Protein AF-A0A3D8Q5A7-F1 (afdb_monomer)

Sequence (203 aa):
MLSQDRAISDFLAAVVVSPWAFGGTVTTQAACVSLALLITVAMTKGIRGIRSGNLDVHRVWMLRTWAYAGSILTMRPINILLHVMVRVFQPNKFQTVSTCEQLASIYDSISPPSNEMISHYPMCLDDTTNKTLVVVLARLSRSRPDQTSALTTLTFGAALWAGTLINFVLIEWYLQATKDETKRLRMVRMNKPPGKERDEKSL

Mean predicted aligned error: 9.96 Å

Nearest PDB structures (foldseek):
  8q4h-assembly1_D  TM=6.478E-01  e=6.119E+00  Desulfitobacterium hafniense TCE1
  8qb9-assembly1_A  TM=2.545E-01  e=5.668E-01  Saccharomyces cerevisiae
  8qb8-assembly1_A  TM=2.329E-01  e=2.722E+00  Saccharomyces cerevisiae
  4nqi-assembly1_A  TM=1.802E-01  e=2.460E+00  Dictyostelium discoideum

Radius of gyration: 24.65 Å; Cα contacts (8 Å, |Δi|>4): 204; chains: 1; bounding box: 47×42×79 Å

Organism: NCBI:txid565419

Secondary structure (DSSP, 8-state):
-TTHHHHHHHHHHHHHHTTTSTT--HHHHHHHHHHHHHHHHHHHHHHHHHHTT-HHHHHHHHHHHHHHHHHHHHHHHHHHHHHHHHHHHSTTT-EEEEEHHHHHHHHHTTSSS-HHHHHH-GGGTT-TTS--EEEEE----SS-HHHHHHHHHHHHHHHHHHHHHHHHHHHHHHHHHTHHHHHHHHHHHHTS-TTSSSSSS--

Foldseek 3Di:
DVVLVVLVVQLVVQLVCLCVPQQNDPLSSVLSSVLSVQLSVLVVQLVVCVVVVNNVSNVLSVLSNVLSVCLVVQLVVLLVVQLVCCVPPPPQNDKDKDFLLRVCVQVVVPDPDDPVVCVVCVVSVPCPPSGDIDIEGCHDDPVCSSNVSRVSSVCSSVSSVVSNVVSVVVSVVVCVVCPVVVVVVVVVVVPDDPPPPPVVVVD

Structure (mmCIF, N/CA/C/O backbone):
data_AF-A0A3D8Q5A7-F1
#
_entry.id   AF-A0A3D8Q5A7-F1
#
loop_
_atom_site.group_PDB
_atom_site.id
_atom_site.type_symbol
_atom_site.label_atom_id
_atom_site.label_alt_id
_atom_site.label_comp_id
_atom_site.label_asym_id
_atom_site.label_entity_id
_atom_site.label_seq_id
_atom_site.pdbx_PDB_ins_code
_atom_site.Cartn_x
_atom_site.Cartn_y
_atom_site.Cartn_z
_atom_site.occupancy
_atom_site.B_iso_or_equiv
_atom_site.auth_seq_id
_atom_site.auth_comp_id
_atom_site.auth_asym_id
_atom_site.auth_atom_id
_atom_site.pdbx_PDB_model_num
ATOM 1 N N . MET A 1 1 ? -18.980 23.208 9.547 1.00 52.62 1 MET A N 1
ATOM 2 C CA . MET A 1 1 ? -18.597 23.317 8.123 1.00 52.62 1 MET A CA 1
ATOM 3 C C . MET A 1 1 ? -17.085 23.261 7.944 1.00 52.62 1 MET A C 1
ATOM 5 O O . MET A 1 1 ? -16.626 22.225 7.495 1.00 52.62 1 MET A O 1
ATOM 9 N N . LEU A 1 2 ? -16.303 24.197 8.498 1.00 59.06 2 LEU A N 1
ATOM 10 C CA . LEU A 1 2 ? -14.830 24.320 8.365 1.00 59.06 2 LEU A CA 1
ATOM 11 C C . LEU A 1 2 ? -13.909 23.079 8.517 1.00 59.06 2 LEU A C 1
ATOM 13 O O . LEU A 1 2 ? -12.735 23.170 8.163 1.00 59.06 2 LEU A O 1
ATOM 17 N N . SER A 1 3 ? -14.344 21.949 9.092 1.00 58.31 3 SER A N 1
ATOM 18 C CA . SER A 1 3 ? -13.527 20.711 9.093 1.00 58.31 3 SER A CA 1
ATOM 19 C C . SER A 1 3 ? -14.000 19.665 8.089 1.00 58.31 3 SER A C 1
ATOM 21 O O . SER A 1 3 ? -13.243 18.758 7.776 1.00 58.31 3 SER A O 1
ATOM 23 N N . GLN A 1 4 ? -15.241 19.765 7.613 1.00 58.25 4 GLN A N 1
ATOM 24 C CA . GLN A 1 4 ? -15.724 18.926 6.524 1.00 58.25 4 GLN A CA 1
ATOM 25 C C . GLN A 1 4 ? -15.165 19.441 5.196 1.00 58.25 4 GLN A C 1
ATOM 27 O O . GLN A 1 4 ? -14.702 18.642 4.396 1.00 58.25 4 GLN A O 1
ATOM 32 N N . ASP A 1 5 ? -15.073 20.763 5.043 1.00 63.50 5 ASP A N 1
ATOM 33 C CA . ASP A 1 5 ? -14.454 21.402 3.875 1.00 63.50 5 ASP A CA 1
ATOM 34 C C . ASP A 1 5 ? -12.947 21.086 3.788 1.00 63.50 5 ASP A C 1
ATOM 36 O O . ASP A 1 5 ? -12.426 20.823 2.708 1.00 63.50 5 ASP A O 1
ATOM 40 N N . ARG A 1 6 ? -12.256 20.990 4.937 1.00 67.88 6 ARG A N 1
ATOM 41 C CA . ARG A 1 6 ? -10.857 20.522 5.008 1.00 67.88 6 ARG A CA 1
ATOM 42 C C . ARG A 1 6 ? -10.697 19.050 4.626 1.00 67.88 6 ARG A C 1
ATOM 44 O O . ARG A 1 6 ? -9.849 18.735 3.808 1.00 67.88 6 ARG A O 1
ATOM 51 N N . ALA A 1 7 ? -11.551 18.166 5.140 1.00 63.09 7 ALA A N 1
ATOM 52 C CA . ALA A 1 7 ? -11.504 16.744 4.793 1.00 63.09 7 ALA A CA 1
ATOM 53 C C . ALA A 1 7 ? -11.769 16.491 3.292 1.00 63.09 7 ALA A C 1
ATOM 55 O O . ALA A 1 7 ? -11.193 15.581 2.698 1.00 63.09 7 ALA A O 1
ATOM 56 N N . ILE A 1 8 ? -12.625 17.310 2.671 1.00 67.38 8 ILE A N 1
ATOM 57 C CA . ILE A 1 8 ? -12.881 17.277 1.225 1.00 67.38 8 ILE A CA 1
ATOM 58 C C . ILE A 1 8 ? -11.665 17.804 0.449 1.00 67.38 8 ILE A C 1
ATOM 60 O O . ILE A 1 8 ? -11.260 17.177 -0.525 1.00 67.38 8 ILE A O 1
ATOM 64 N N . SER A 1 9 ? -11.045 18.898 0.904 1.00 72.19 9 SER A N 1
ATOM 65 C CA . SER A 1 9 ? -9.789 19.419 0.342 1.00 72.19 9 SER A CA 1
ATOM 66 C C . SER A 1 9 ? -8.670 18.371 0.352 1.00 72.19 9 SER A C 1
ATOM 68 O O . SER A 1 9 ? -8.014 18.173 -0.666 1.00 72.19 9 SER A O 1
ATOM 70 N N . ASP A 1 10 ? -8.480 17.659 1.465 1.00 68.19 10 ASP A N 1
ATOM 71 C CA . ASP A 1 10 ? -7.437 16.631 1.590 1.00 68.19 10 ASP A CA 1
ATOM 72 C C . ASP A 1 10 ? -7.680 15.451 0.634 1.00 68.19 10 ASP A C 1
ATOM 74 O O . ASP A 1 10 ? -6.748 14.936 0.013 1.00 68.19 10 ASP A O 1
ATOM 78 N N . PHE A 1 11 ? -8.944 15.049 0.457 1.00 69.31 11 PHE A N 1
ATOM 79 C CA . PHE A 1 11 ? -9.315 14.024 -0.519 1.00 69.31 11 PHE A CA 1
ATOM 80 C C . PHE A 1 11 ? -9.038 14.476 -1.960 1.00 69.31 11 PHE A C 1
ATOM 82 O O . PHE A 1 11 ? -8.458 13.721 -2.739 1.00 69.31 11 PHE A O 1
ATOM 89 N N . LEU A 1 12 ? -9.400 15.713 -2.310 1.00 70.75 12 LEU A N 1
ATOM 90 C CA . LEU A 1 12 ? -9.126 16.278 -3.633 1.00 70.75 12 LEU A CA 1
ATOM 91 C C . LEU A 1 12 ? -7.618 16.381 -3.901 1.00 70.75 12 LEU A C 1
ATOM 93 O O . LEU A 1 12 ? -7.172 16.018 -4.986 1.00 70.75 12 LEU A O 1
ATOM 97 N N . ALA A 1 13 ? -6.821 16.786 -2.909 1.00 66.06 13 ALA A N 1
ATOM 98 C CA . ALA A 1 13 ? -5.365 16.816 -3.021 1.00 66.06 13 ALA A CA 1
ATOM 99 C C . ALA A 1 13 ? -4.777 15.415 -3.273 1.00 66.06 13 ALA A C 1
ATOM 101 O O . ALA A 1 13 ? -3.922 15.252 -4.144 1.00 66.06 13 ALA A O 1
ATOM 102 N N . ALA A 1 14 ? -5.272 14.387 -2.576 1.00 63.62 14 ALA A N 1
ATOM 103 C CA . ALA A 1 14 ? -4.839 13.007 -2.790 1.00 63.62 14 ALA A CA 1
ATOM 104 C C . ALA A 1 14 ? -5.171 12.499 -4.205 1.00 63.62 14 ALA A C 1
ATOM 106 O O . ALA A 1 14 ? -4.337 11.849 -4.836 1.00 63.62 14 ALA A O 1
ATOM 107 N N . VAL A 1 15 ? -6.355 12.833 -4.731 1.00 68.31 15 VAL A N 1
ATOM 108 C CA . VAL A 1 15 ? -6.752 12.486 -6.106 1.00 68.31 15 VAL A CA 1
ATOM 109 C C . VAL A 1 15 ? -5.862 13.194 -7.128 1.00 68.31 15 VAL A C 1
ATOM 111 O O . VAL A 1 15 ? -5.386 12.542 -8.051 1.00 68.31 15 VAL A O 1
ATOM 114 N N . VAL A 1 16 ? -5.575 14.486 -6.939 1.00 67.31 16 VAL A N 1
ATOM 115 C CA . VAL A 1 16 ? -4.736 15.284 -7.852 1.00 67.31 16 VAL A CA 1
ATOM 116 C C . VAL A 1 16 ? -3.282 14.802 -7.880 1.00 67.31 16 VAL A C 1
ATOM 118 O O . VAL A 1 16 ? -2.656 14.821 -8.936 1.00 67.31 16 VAL A O 1
ATOM 121 N N . VAL A 1 17 ? -2.742 14.335 -6.751 1.00 67.94 17 VAL A N 1
ATOM 122 C CA . VAL A 1 17 ? -1.352 13.850 -6.652 1.00 67.94 17 VAL A CA 1
ATOM 123 C C . VAL A 1 17 ? -1.206 12.393 -7.107 1.00 67.94 17 VAL A C 1
ATOM 125 O O . VAL A 1 17 ? -0.136 12.002 -7.575 1.00 67.94 17 VAL A O 1
ATOM 128 N N . SER A 1 18 ? -2.270 11.588 -7.025 1.00 59.81 18 SER A N 1
ATOM 129 C CA . SER A 1 18 ? -2.229 10.156 -7.356 1.00 59.81 18 SER A CA 1
ATOM 130 C C . SER A 1 18 ? -1.645 9.795 -8.738 1.00 59.81 18 SER A C 1
ATOM 132 O O . SER A 1 18 ? -0.919 8.803 -8.789 1.00 59.81 18 SER A O 1
ATOM 134 N N . PRO A 1 19 ? -1.843 10.567 -9.833 1.00 58.47 19 PRO A N 1
ATOM 135 C CA . PRO A 1 19 ? -1.273 10.240 -11.143 1.00 58.47 19 PRO A CA 1
ATOM 136 C C . PRO A 1 19 ? 0.246 10.421 -11.204 1.00 58.47 19 PRO A C 1
ATOM 138 O O . PRO A 1 19 ? 0.912 9.778 -12.011 1.00 58.47 19 PRO A O 1
ATOM 141 N N . TRP A 1 20 ? 0.792 11.279 -10.340 1.00 60.12 20 TRP A N 1
ATOM 142 C CA . TRP A 1 20 ? 2.206 11.659 -10.317 1.00 60.12 20 TRP A CA 1
ATOM 143 C C . TRP A 1 20 ? 3.005 10.866 -9.275 1.00 60.12 20 TRP A C 1
ATOM 145 O O . TRP A 1 20 ? 4.230 10.792 -9.342 1.00 60.12 20 TRP A O 1
ATOM 155 N N . ALA A 1 21 ? 2.326 10.254 -8.302 1.00 55.88 21 ALA A N 1
ATOM 156 C CA . ALA A 1 21 ? 2.958 9.510 -7.224 1.00 55.88 21 ALA A CA 1
ATOM 157 C C . ALA A 1 21 ? 3.181 8.030 -7.601 1.00 55.88 21 ALA A C 1
ATOM 159 O O . ALA A 1 21 ? 2.239 7.283 -7.858 1.00 55.88 21 ALA A O 1
ATOM 160 N N . PHE A 1 22 ? 4.444 7.590 -7.563 1.00 54.00 22 PHE A N 1
ATOM 161 C CA . PHE A 1 22 ? 4.874 6.182 -7.630 1.00 54.00 22 PHE A CA 1
ATOM 162 C C . PHE A 1 22 ? 4.446 5.411 -8.896 1.00 54.00 22 PHE A C 1
ATOM 164 O O . PHE A 1 22 ? 3.740 4.403 -8.833 1.00 54.00 22 PHE A O 1
ATOM 171 N N . GLY A 1 23 ? 4.917 5.870 -10.060 1.00 59.03 23 GLY A N 1
ATOM 172 C CA . GLY A 1 23 ? 4.881 5.104 -11.315 1.00 59.03 23 GLY A CA 1
ATOM 173 C C . GLY A 1 23 ? 3.560 5.157 -12.084 1.00 59.03 23 GLY A C 1
ATOM 174 O O . GLY A 1 23 ? 3.463 4.543 -13.141 1.00 59.03 23 GLY A O 1
ATOM 175 N N . GLY A 1 24 ? 2.552 5.874 -11.573 1.00 67.94 24 GLY A N 1
ATOM 176 C CA . GLY A 1 24 ? 1.359 6.270 -12.330 1.00 67.94 24 GLY A CA 1
ATOM 177 C C . GLY A 1 24 ? 0.461 5.127 -12.812 1.00 67.94 24 GLY A C 1
ATOM 178 O O . GLY A 1 24 ? -0.486 5.377 -13.552 1.00 67.94 24 GLY A O 1
ATOM 179 N N . THR A 1 25 ? 0.714 3.880 -12.412 1.00 80.19 25 THR A N 1
ATOM 180 C CA . THR A 1 25 ? -0.120 2.753 -12.837 1.00 80.19 25 THR A CA 1
ATOM 181 C C . THR A 1 25 ? -1.532 2.874 -12.268 1.00 80.19 25 THR A C 1
ATOM 183 O O . THR A 1 25 ? -1.740 3.325 -11.143 1.00 80.19 25 THR A O 1
ATOM 186 N N . VAL A 1 26 ? -2.530 2.414 -13.019 1.00 83.44 26 VAL A N 1
ATOM 187 C CA . VAL A 1 26 ? -3.936 2.479 -12.582 1.00 83.44 26 VAL A CA 1
ATOM 188 C C . VAL A 1 26 ? -4.150 1.737 -11.255 1.00 83.44 26 VAL A C 1
ATOM 190 O O . VAL A 1 26 ? -4.957 2.154 -10.427 1.00 83.44 26 VAL A O 1
ATOM 193 N N . THR A 1 27 ? -3.390 0.667 -11.003 1.00 85.62 27 THR A N 1
ATOM 194 C CA . THR A 1 27 ? -3.471 -0.109 -9.758 1.00 85.62 27 THR A CA 1
ATOM 195 C C . THR A 1 27 ? -2.953 0.669 -8.551 1.00 85.62 27 THR A C 1
ATOM 197 O O . THR A 1 27 ? -3.579 0.615 -7.490 1.00 85.62 27 THR A O 1
ATOM 200 N N . THR A 1 28 ? -1.852 1.413 -8.700 1.00 85.62 28 THR A N 1
ATOM 201 C CA . THR A 1 28 ? -1.297 2.262 -7.636 1.00 85.62 28 THR A CA 1
ATOM 202 C C . THR A 1 28 ? -2.190 3.462 -7.368 1.00 85.62 28 THR A C 1
ATOM 204 O O . THR A 1 28 ? -2.483 3.746 -6.209 1.00 85.62 28 THR A O 1
ATOM 207 N N . GLN A 1 29 ? -2.715 4.097 -8.418 1.00 85.31 29 GLN A N 1
ATOM 208 C CA . GLN A 1 29 ? -3.691 5.181 -8.287 1.00 85.31 29 GLN A CA 1
ATOM 209 C C . GLN A 1 29 ? -4.945 4.719 -7.536 1.00 85.31 29 GLN A C 1
ATOM 211 O O . GLN A 1 29 ? -5.348 5.349 -6.558 1.00 85.31 29 GLN A O 1
ATOM 216 N N . ALA A 1 30 ? -5.525 3.580 -7.931 1.00 87.69 30 ALA A N 1
ATOM 217 C CA . ALA A 1 30 ? -6.714 3.030 -7.286 1.00 87.69 30 ALA A CA 1
ATOM 218 C C . ALA A 1 30 ? -6.476 2.699 -5.803 1.00 87.69 30 ALA A C 1
ATOM 220 O O . ALA A 1 30 ? -7.339 2.971 -4.969 1.00 87.69 30 ALA A O 1
ATOM 221 N N . ALA A 1 31 ? -5.306 2.152 -5.463 1.00 88.00 31 ALA A N 1
ATOM 222 C CA . ALA A 1 31 ? -4.920 1.869 -4.081 1.00 88.00 31 ALA A CA 1
ATOM 223 C C . ALA A 1 31 ? -4.732 3.149 -3.247 1.00 88.00 31 ALA A C 1
ATOM 225 O O . ALA A 1 31 ? -5.191 3.231 -2.110 1.00 88.00 31 ALA A O 1
ATOM 226 N N . CYS A 1 32 ? -4.086 4.173 -3.809 1.00 87.12 32 CYS A N 1
ATOM 227 C CA . CYS A 1 32 ? -3.884 5.455 -3.134 1.00 87.12 32 CYS A CA 1
ATOM 228 C C . CYS A 1 32 ? -5.215 6.170 -2.872 1.00 87.12 32 CYS A C 1
ATOM 230 O O . CYS A 1 32 ? -5.457 6.637 -1.758 1.00 87.12 32 CYS A O 1
ATOM 232 N N . VAL A 1 33 ? -6.095 6.227 -3.876 1.00 86.25 33 VAL A N 1
ATOM 233 C CA . VAL A 1 33 ? -7.418 6.857 -3.752 1.00 86.25 33 VAL A CA 1
ATOM 234 C C . VAL A 1 33 ? -8.300 6.092 -2.765 1.00 86.25 33 VAL A C 1
ATOM 236 O O . VAL A 1 33 ? -8.964 6.717 -1.936 1.00 86.25 33 VAL A O 1
ATOM 239 N N . SER A 1 34 ? -8.291 4.754 -2.796 1.00 89.06 34 SER A N 1
ATOM 240 C CA . SER A 1 34 ? -9.068 3.950 -1.845 1.00 89.06 34 SER A CA 1
ATOM 241 C C . SER A 1 34 ? -8.579 4.145 -0.407 1.00 89.06 34 SER A C 1
ATOM 243 O O . SER A 1 34 ? -9.395 4.359 0.493 1.00 89.06 34 SER A O 1
ATOM 245 N N . LEU A 1 35 ? -7.262 4.173 -0.187 1.00 89.75 35 LEU A N 1
ATOM 246 C CA . LEU A 1 35 ? -6.673 4.444 1.122 1.00 89.75 35 LEU A CA 1
ATOM 247 C C . LEU A 1 35 ? -7.016 5.852 1.628 1.00 89.75 35 LEU A C 1
ATOM 249 O O . LEU A 1 35 ? -7.432 6.007 2.779 1.00 89.75 35 LEU A O 1
ATOM 253 N N . ALA A 1 36 ? -6.890 6.869 0.772 1.00 87.88 36 ALA A N 1
ATOM 254 C CA . ALA A 1 36 ? -7.251 8.244 1.107 1.00 87.88 36 ALA A CA 1
ATOM 255 C C . ALA A 1 36 ? -8.732 8.349 1.498 1.00 87.88 36 ALA A C 1
ATOM 257 O O . ALA A 1 36 ? -9.064 8.952 2.516 1.00 87.88 36 ALA A O 1
ATOM 258 N N . LEU A 1 37 ? -9.624 7.694 0.750 1.00 88.12 37 LEU A N 1
ATOM 259 C CA . LEU A 1 37 ? -11.052 7.660 1.058 1.00 88.12 37 LEU A CA 1
ATOM 260 C C . LEU A 1 37 ? -11.330 7.018 2.424 1.00 88.12 37 LEU A C 1
ATOM 262 O O . LEU A 1 37 ? -12.097 7.571 3.215 1.00 88.12 37 LEU A O 1
ATOM 266 N N . LEU A 1 38 ? -10.691 5.886 2.733 1.00 90.19 38 LEU A N 1
ATOM 267 C CA . LEU A 1 38 ? -10.843 5.203 4.023 1.00 90.19 38 LEU A CA 1
ATOM 268 C C . LEU A 1 38 ? -10.405 6.090 5.196 1.00 90.19 38 LEU A C 1
ATOM 270 O O . LEU A 1 38 ? -11.131 6.205 6.188 1.00 90.19 38 LEU A O 1
ATOM 274 N N . ILE A 1 39 ? -9.254 6.754 5.066 1.00 90.44 39 ILE A N 1
ATOM 275 C CA . ILE A 1 39 ? -8.725 7.688 6.069 1.00 90.44 39 ILE A CA 1
ATOM 276 C C . ILE A 1 39 ? -9.680 8.873 6.248 1.00 90.44 39 ILE A C 1
ATOM 278 O O . ILE A 1 39 ? -10.068 9.181 7.376 1.00 90.44 39 ILE A O 1
ATOM 282 N N . THR A 1 40 ? -10.132 9.498 5.158 1.00 88.00 40 THR A N 1
ATOM 283 C CA . THR A 1 40 ? -11.031 10.660 5.202 1.00 88.00 40 THR A CA 1
ATOM 284 C C . THR A 1 40 ? -12.379 10.320 5.834 1.00 88.00 40 THR A C 1
ATOM 286 O O . THR A 1 40 ? -12.881 11.070 6.681 1.00 88.00 40 THR A O 1
ATOM 289 N N . VAL A 1 41 ? -12.973 9.173 5.486 1.00 89.19 41 VAL A N 1
ATOM 290 C CA . VAL A 1 41 ? -14.236 8.710 6.083 1.00 89.19 41 VAL A CA 1
ATOM 291 C C . VAL A 1 41 ? -14.059 8.435 7.577 1.00 89.19 41 VAL A C 1
ATOM 293 O O . VAL A 1 41 ? -14.894 8.871 8.381 1.00 89.19 41 VAL A O 1
ATOM 296 N N . ALA A 1 42 ? -12.976 7.754 7.964 1.00 90.56 42 ALA A N 1
ATOM 297 C CA . ALA A 1 42 ? -12.701 7.439 9.362 1.00 90.56 42 ALA A CA 1
ATOM 298 C C . ALA A 1 42 ? -12.475 8.706 10.198 1.00 90.56 42 ALA A C 1
ATOM 300 O O . ALA A 1 42 ? -13.112 8.888 11.241 1.00 90.56 42 ALA A O 1
ATOM 301 N N . MET A 1 43 ? -11.671 9.637 9.685 1.00 89.81 43 MET A N 1
ATOM 302 C CA . MET A 1 43 ? -11.406 10.927 10.314 1.00 89.81 43 MET A CA 1
ATOM 303 C C . MET A 1 43 ? -12.687 11.755 10.468 1.00 89.81 43 MET A C 1
ATOM 305 O O . MET A 1 43 ? -12.967 12.290 11.542 1.00 89.81 43 MET A O 1
ATOM 309 N N . THR A 1 44 ? -13.527 11.803 9.430 1.00 88.19 44 THR A N 1
ATOM 310 C CA . THR A 1 44 ? -14.794 12.546 9.470 1.00 88.19 44 THR A CA 1
ATOM 311 C C . THR A 1 44 ? -15.726 12.003 10.556 1.00 88.19 44 THR A C 1
ATOM 313 O O . THR A 1 44 ? -16.311 12.782 11.315 1.00 88.19 44 THR A O 1
ATOM 316 N N . LYS A 1 45 ? -15.856 10.675 10.680 1.00 89.06 45 LYS A N 1
ATOM 317 C CA . LYS A 1 45 ? -16.655 10.057 11.751 1.00 89.06 45 LYS A CA 1
ATOM 318 C C . LYS A 1 45 ? -16.053 10.304 13.137 1.00 89.06 45 LYS A C 1
ATOM 320 O O . LYS A 1 45 ? -16.802 10.617 14.062 1.00 89.06 45 LYS A O 1
ATOM 325 N N . GLY A 1 46 ? -14.728 10.253 13.269 1.00 89.38 46 GLY A N 1
ATOM 326 C CA . GLY A 1 46 ? -14.025 10.568 14.515 1.00 89.38 46 GLY A CA 1
ATOM 327 C C . GLY A 1 46 ? -14.254 12.006 14.991 1.00 89.38 46 GLY A C 1
ATOM 328 O O . GLY A 1 46 ? -14.530 12.226 16.171 1.00 89.38 46 GLY A O 1
ATOM 329 N N . ILE A 1 47 ? -14.213 12.984 14.080 1.00 88.25 47 ILE A N 1
ATOM 330 C CA . ILE A 1 47 ? -14.471 14.400 14.394 1.00 88.25 47 ILE A CA 1
ATOM 331 C C . ILE A 1 47 ? -15.946 14.629 14.741 1.00 88.25 47 ILE A C 1
ATOM 333 O O . ILE A 1 47 ? -16.255 15.366 15.681 1.00 88.25 47 ILE A O 1
ATOM 337 N N . ARG A 1 48 ? -16.875 13.992 14.013 1.00 88.62 48 ARG A N 1
ATOM 338 C CA . ARG A 1 48 ? -18.309 14.058 14.343 1.00 88.62 48 ARG A CA 1
ATOM 339 C C . ARG A 1 48 ? -18.591 13.507 15.742 1.00 88.62 48 ARG A C 1
ATOM 341 O O . ARG A 1 48 ? -19.381 14.112 16.457 1.00 88.62 48 ARG A O 1
ATOM 348 N N . GLY A 1 49 ? -17.897 12.442 16.153 1.00 88.88 49 GLY A N 1
ATOM 349 C CA . GLY A 1 49 ? -17.991 11.883 17.505 1.00 88.88 49 GLY A CA 1
ATOM 350 C C . GLY A 1 49 ? -17.579 12.863 18.610 1.00 88.88 49 GLY A C 1
ATOM 351 O O . GLY A 1 49 ? -18.282 12.970 19.611 1.00 88.88 49 GLY A O 1
ATOM 352 N N . ILE A 1 50 ? -16.500 13.638 18.413 1.00 90.06 50 ILE A N 1
ATOM 353 C CA . ILE A 1 50 ? -16.107 14.700 19.365 1.00 90.06 50 ILE A CA 1
ATOM 354 C C . ILE A 1 50 ? -17.199 15.761 19.455 1.00 90.06 50 ILE A C 1
ATOM 356 O O . ILE A 1 50 ? -17.603 16.144 20.550 1.00 90.06 50 ILE A O 1
ATOM 360 N N . ARG A 1 51 ? -17.695 16.228 18.302 1.00 87.19 51 ARG A N 1
ATOM 361 C CA . ARG A 1 51 ? -18.714 17.286 18.254 1.00 87.19 51 ARG A CA 1
ATOM 362 C C . ARG A 1 51 ? -20.029 16.874 18.908 1.00 87.19 51 ARG A C 1
ATOM 364 O O . ARG A 1 51 ? -20.713 17.733 19.444 1.00 87.19 51 ARG A O 1
ATOM 371 N N . SER A 1 52 ? -20.374 15.589 18.879 1.00 87.25 52 SER A N 1
ATOM 372 C CA . SER A 1 52 ? -21.574 15.066 19.534 1.00 87.25 52 SER A CA 1
ATOM 373 C C . SER A 1 52 ? -21.363 14.704 21.012 1.00 87.25 52 SER A C 1
ATOM 375 O O . SER A 1 52 ? -22.251 14.101 21.602 1.00 87.25 52 SER A O 1
ATOM 377 N N . GLY A 1 53 ? -20.184 14.967 21.594 1.00 85.88 53 GLY A N 1
ATOM 378 C CA . GLY A 1 53 ? -19.850 14.603 22.979 1.00 85.88 53 GLY A CA 1
ATOM 379 C C . GLY A 1 53 ? -19.604 13.104 23.220 1.00 85.88 53 GLY A C 1
ATOM 380 O O . GLY A 1 53 ? -19.403 12.685 24.358 1.00 85.88 53 GLY A O 1
ATOM 381 N N . ASN A 1 54 ? -19.572 12.280 22.166 1.00 86.38 54 ASN A N 1
ATOM 382 C CA . ASN A 1 54 ? -19.427 10.827 22.268 1.00 86.38 54 ASN A CA 1
ATOM 383 C C . ASN A 1 54 ? -17.956 10.413 22.129 1.00 86.38 54 ASN A C 1
ATOM 385 O O . ASN A 1 54 ? -17.491 10.021 21.053 1.00 86.38 54 ASN A O 1
ATOM 389 N N . LEU A 1 55 ? -17.218 10.468 23.241 1.00 86.25 55 LEU A N 1
ATOM 390 C CA . LEU A 1 55 ? -15.787 10.129 23.289 1.00 86.25 55 LEU A CA 1
ATOM 391 C C . LEU A 1 55 ? -15.484 8.688 22.844 1.00 86.25 55 LEU A C 1
ATOM 393 O O . LEU A 1 55 ? -14.434 8.441 22.251 1.00 86.25 55 LEU A O 1
ATOM 397 N N . ASP A 1 56 ? -16.407 7.751 23.070 1.00 86.31 56 ASP A N 1
ATOM 398 C CA . ASP A 1 56 ? -16.245 6.350 22.661 1.00 86.31 56 ASP A CA 1
ATOM 399 C C . ASP A 1 56 ? -16.199 6.214 21.130 1.00 86.31 56 ASP A C 1
ATOM 401 O O . ASP A 1 56 ? -15.351 5.507 20.584 1.00 86.31 56 ASP A O 1
ATOM 405 N N . VAL A 1 57 ? -17.052 6.962 20.420 1.00 88.00 57 VAL A N 1
ATOM 406 C CA . VAL A 1 57 ? -17.065 6.999 18.949 1.00 88.00 57 VAL A CA 1
ATOM 407 C C . VAL A 1 57 ? -15.770 7.620 18.435 1.00 88.00 57 VAL A C 1
ATOM 409 O O . VAL A 1 57 ? -15.147 7.069 17.530 1.00 88.00 57 VAL A O 1
ATOM 412 N N . HIS A 1 58 ? -15.326 8.729 19.032 1.00 91.75 58 HIS A N 1
ATOM 413 C CA . HIS A 1 58 ? -14.073 9.372 18.643 1.00 91.75 58 HIS A CA 1
ATOM 414 C C . HIS A 1 58 ? -12.879 8.415 18.743 1.00 91.75 58 HIS A C 1
ATOM 416 O O . HIS A 1 58 ? -12.153 8.246 17.766 1.00 91.75 58 HIS A O 1
ATOM 422 N N . ARG A 1 59 ? -12.708 7.744 19.890 1.00 90.94 59 ARG A N 1
ATOM 423 C CA . ARG A 1 59 ? -11.587 6.819 20.131 1.00 90.94 59 ARG A CA 1
ATOM 424 C C . ARG A 1 59 ? -11.547 5.694 19.101 1.00 90.94 59 ARG A C 1
ATOM 426 O O . ARG A 1 59 ? -10.512 5.435 18.493 1.00 90.94 59 ARG A O 1
ATOM 433 N N . VAL A 1 60 ? -12.697 5.067 18.874 1.00 92.88 60 VAL A N 1
ATOM 434 C CA . VAL A 1 60 ? -12.842 3.910 17.988 1.00 92.88 60 VAL A CA 1
ATOM 435 C C . VAL A 1 60 ? -12.597 4.273 16.516 1.00 92.88 60 VAL A C 1
ATOM 437 O O . VAL A 1 60 ? -12.014 3.482 15.773 1.00 92.88 60 VAL A O 1
ATOM 440 N N . TRP A 1 61 ? -13.007 5.466 16.077 1.00 93.25 61 TRP A N 1
ATOM 441 C CA . TRP A 1 61 ? -12.760 5.929 14.707 1.00 93.25 61 TRP A CA 1
ATOM 442 C C . TRP A 1 61 ? -11.360 6.516 14.509 1.00 93.25 61 TRP A C 1
ATOM 444 O O . TRP A 1 61 ? -10.775 6.289 13.455 1.00 93.25 61 TRP A O 1
ATOM 454 N N . MET A 1 62 ? -10.772 7.170 15.515 1.00 93.19 62 MET A N 1
ATOM 455 C CA . MET A 1 62 ? -9.372 7.610 15.442 1.00 93.19 62 MET A CA 1
ATOM 456 C C . MET A 1 62 ? -8.410 6.434 15.341 1.00 93.19 62 MET A C 1
ATOM 458 O O . MET A 1 62 ? -7.459 6.495 14.568 1.00 93.19 62 MET A O 1
ATOM 462 N N . LEU A 1 63 ? -8.667 5.348 16.074 1.00 93.25 63 LEU A N 1
ATOM 463 C CA . LEU A 1 63 ? -7.829 4.157 15.995 1.00 93.25 63 LEU A CA 1
ATOM 464 C C . LEU A 1 63 ? -7.845 3.543 14.584 1.00 93.25 63 LEU A C 1
ATOM 466 O O . LEU A 1 63 ? -6.799 3.140 14.082 1.00 93.25 63 LEU A O 1
ATOM 470 N N . ARG A 1 64 ? -9.005 3.554 13.907 1.00 93.56 64 ARG A N 1
ATOM 471 C CA . ARG A 1 64 ? -9.109 3.171 12.487 1.00 93.56 64 ARG A CA 1
ATOM 472 C C . ARG A 1 64 ? -8.284 4.072 11.582 1.00 93.56 64 ARG A C 1
ATOM 474 O O . ARG A 1 64 ? -7.546 3.558 10.752 1.00 93.56 64 ARG A O 1
ATOM 481 N N . THR A 1 65 ? -8.355 5.388 11.769 1.00 93.00 65 THR A N 1
ATOM 482 C CA . THR A 1 65 ? -7.560 6.344 10.985 1.00 93.00 65 THR A CA 1
ATOM 483 C C . THR A 1 65 ? -6.061 6.061 11.099 1.00 93.00 65 THR A C 1
ATOM 485 O O . THR A 1 65 ? -5.385 5.955 10.078 1.00 93.00 65 THR A O 1
ATOM 488 N N . TRP A 1 66 ? -5.543 5.885 12.319 1.00 93.00 66 TRP A N 1
ATOM 489 C CA . TRP A 1 66 ? -4.121 5.600 12.536 1.00 93.00 66 TRP A CA 1
ATOM 490 C C . TRP A 1 66 ? -3.703 4.228 12.002 1.00 93.00 66 TRP A C 1
ATOM 492 O O . TRP A 1 66 ? -2.618 4.111 11.438 1.00 93.00 66 TRP A O 1
ATOM 502 N N . ALA A 1 67 ? -4.565 3.212 12.105 1.00 93.81 67 ALA A N 1
ATOM 503 C CA . ALA A 1 67 ? -4.307 1.905 11.506 1.00 93.81 67 ALA A CA 1
ATOM 504 C C . ALA A 1 67 ? -4.232 1.983 9.971 1.00 93.81 67 ALA A C 1
ATOM 506 O O . ALA A 1 67 ? -3.308 1.445 9.365 1.00 93.81 67 ALA A O 1
ATOM 507 N N . TYR A 1 68 ? -5.154 2.705 9.326 1.00 92.88 68 TYR A N 1
ATOM 508 C CA . TYR A 1 68 ? -5.118 2.900 7.874 1.00 92.88 68 TYR A CA 1
ATOM 509 C C . TYR A 1 68 ? -3.890 3.710 7.448 1.00 92.88 68 TYR A C 1
ATOM 511 O O . TYR A 1 68 ? -3.204 3.310 6.512 1.00 92.88 68 TYR A O 1
ATOM 519 N N . ALA A 1 69 ? -3.536 4.781 8.162 1.00 90.19 69 ALA A N 1
ATOM 520 C CA . ALA A 1 69 ? -2.303 5.529 7.902 1.00 90.19 69 ALA A CA 1
ATOM 521 C C . ALA A 1 69 ? -1.041 4.657 8.083 1.00 90.19 69 ALA A C 1
ATOM 523 O O . ALA A 1 69 ? -0.101 4.743 7.291 1.00 90.19 69 ALA A O 1
ATOM 524 N N . GLY A 1 70 ? -1.052 3.749 9.066 1.00 91.19 70 GLY A N 1
ATOM 525 C CA . GLY A 1 70 ? 0.001 2.759 9.304 1.00 91.19 70 GLY A CA 1
ATOM 526 C C . GLY A 1 70 ? 0.218 1.779 8.146 1.00 91.19 70 GLY A C 1
ATOM 527 O O . GLY A 1 70 ? 1.300 1.195 8.035 1.00 91.19 70 GLY A O 1
ATOM 528 N N . SER A 1 71 ? -0.741 1.652 7.221 1.00 91.94 71 SER A N 1
ATOM 529 C CA . SER A 1 71 ? -0.591 0.780 6.052 1.00 91.94 71 SER A CA 1
ATOM 530 C C . SER A 1 71 ? 0.604 1.146 5.167 1.00 91.94 71 SER A C 1
ATOM 532 O O . SER A 1 71 ? 1.261 0.244 4.646 1.00 91.94 71 SER A O 1
ATOM 534 N N . ILE A 1 72 ? 0.978 2.430 5.099 1.00 89.19 72 ILE A N 1
ATOM 535 C CA . ILE A 1 72 ? 2.158 2.911 4.360 1.00 89.19 72 ILE A CA 1
ATOM 536 C C . ILE A 1 72 ? 3.445 2.298 4.925 1.00 89.19 72 ILE A C 1
ATOM 538 O O . ILE A 1 72 ? 4.348 1.933 4.168 1.00 89.19 72 ILE A O 1
ATOM 542 N N . LEU A 1 73 ? 3.523 2.146 6.251 1.00 92.44 73 LEU A N 1
ATOM 543 C CA . LEU A 1 73 ? 4.670 1.522 6.901 1.00 92.44 73 LEU A CA 1
ATOM 544 C C . LEU A 1 73 ? 4.690 0.016 6.631 1.00 92.44 73 LEU A C 1
ATOM 546 O O . LEU A 1 73 ? 5.737 -0.520 6.282 1.00 92.44 73 LEU A O 1
ATOM 550 N N . THR A 1 74 ? 3.536 -0.654 6.710 1.00 93.12 74 THR A N 1
ATOM 551 C CA . THR A 1 74 ? 3.438 -2.101 6.440 1.00 93.12 74 THR A CA 1
ATOM 552 C C . THR A 1 74 ? 3.667 -2.468 4.973 1.00 93.12 74 THR A C 1
ATOM 554 O O . THR A 1 74 ? 4.172 -3.549 4.685 1.00 93.12 74 THR A O 1
ATOM 557 N N . MET A 1 75 ? 3.374 -1.563 4.036 1.00 93.19 75 MET A N 1
ATOM 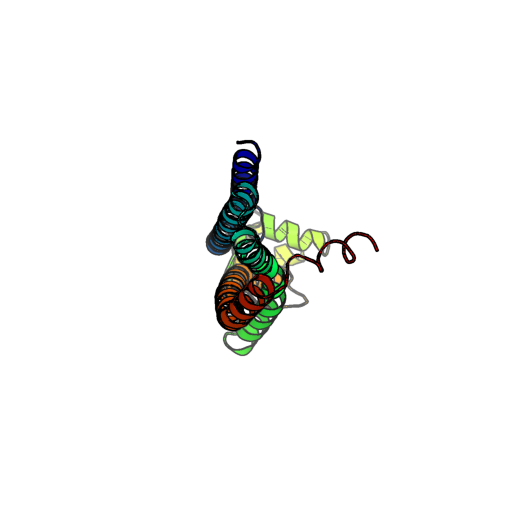558 C CA . MET A 1 75 ? 3.632 -1.767 2.611 1.00 93.19 75 MET A CA 1
ATOM 559 C C . MET A 1 75 ? 5.128 -1.964 2.331 1.00 93.19 75 MET A C 1
ATOM 561 O O . MET A 1 75 ? 5.487 -2.752 1.460 1.00 93.19 75 MET A O 1
ATOM 565 N N . ARG A 1 76 ? 6.022 -1.276 3.058 1.00 91.06 76 ARG A N 1
ATOM 566 C CA . ARG A 1 76 ? 7.477 -1.335 2.826 1.00 91.06 76 ARG A CA 1
ATOM 567 C C . ARG A 1 76 ? 8.054 -2.756 2.956 1.00 91.06 76 ARG A C 1
ATOM 569 O O . ARG A 1 76 ? 8.648 -3.216 1.980 1.00 91.06 76 ARG A O 1
ATOM 576 N N . PRO A 1 77 ? 7.875 -3.485 4.077 1.00 94.62 77 PRO A N 1
ATOM 577 C CA . PRO A 1 77 ? 8.346 -4.863 4.187 1.00 94.62 77 PRO A CA 1
ATOM 578 C C . PRO A 1 77 ? 7.617 -5.811 3.226 1.00 94.62 77 PRO A C 1
ATOM 580 O O . PRO A 1 77 ? 8.250 -6.714 2.683 1.00 94.62 77 PRO A O 1
ATOM 583 N N . ILE A 1 78 ? 6.328 -5.584 2.942 1.00 94.00 78 ILE A N 1
ATOM 584 C CA . ILE A 1 78 ? 5.579 -6.387 1.960 1.00 94.00 78 ILE A CA 1
ATOM 585 C C . ILE A 1 78 ? 6.179 -6.229 0.559 1.00 94.00 78 ILE A C 1
ATOM 587 O O . ILE A 1 78 ? 6.341 -7.215 -0.154 1.00 94.00 78 ILE A O 1
ATOM 591 N N . ASN A 1 79 ? 6.565 -5.015 0.164 1.00 92.69 79 ASN A N 1
ATOM 592 C CA . ASN A 1 79 ? 7.179 -4.778 -1.138 1.00 92.69 79 ASN A CA 1
ATOM 593 C C . ASN A 1 79 ? 8.535 -5.491 -1.267 1.00 92.69 79 ASN A C 1
ATOM 595 O O . ASN A 1 79 ? 8.815 -6.102 -2.295 1.00 92.69 79 ASN A O 1
ATOM 599 N N . ILE A 1 80 ? 9.350 -5.483 -0.204 1.00 92.44 80 ILE A N 1
ATOM 600 C CA . ILE A 1 80 ? 10.610 -6.244 -0.161 1.00 92.44 80 ILE A CA 1
ATOM 601 C C . ILE A 1 80 ? 10.329 -7.744 -0.312 1.00 92.44 80 ILE A C 1
ATOM 603 O O . ILE A 1 80 ? 10.990 -8.417 -1.105 1.00 92.44 80 ILE A O 1
ATOM 607 N N . LEU A 1 81 ? 9.322 -8.263 0.395 1.00 93.50 81 LEU A N 1
ATOM 608 C CA . LEU A 1 81 ? 8.913 -9.659 0.276 1.00 93.50 81 LEU A CA 1
ATOM 609 C C . LEU A 1 81 ? 8.478 -9.994 -1.158 1.00 93.50 81 LEU A C 1
ATOM 611 O O . LEU A 1 81 ? 8.924 -10.998 -1.703 1.00 93.50 81 LEU A O 1
ATOM 615 N N . LEU A 1 82 ? 7.680 -9.139 -1.804 1.00 91.38 82 LEU A N 1
ATOM 616 C CA . LEU A 1 82 ? 7.264 -9.330 -3.196 1.00 91.38 82 LEU A CA 1
ATOM 617 C C . LEU A 1 82 ? 8.449 -9.326 -4.168 1.00 91.38 82 LEU A C 1
ATOM 619 O O . LEU A 1 82 ? 8.488 -10.164 -5.066 1.00 91.38 82 LEU A O 1
ATOM 623 N N . HIS A 1 83 ? 9.445 -8.456 -3.974 1.00 90.94 83 HIS A N 1
ATOM 624 C CA . HIS A 1 83 ? 10.666 -8.475 -4.788 1.00 90.94 83 HIS A CA 1
ATOM 625 C C . HIS A 1 83 ? 11.389 -9.827 -4.686 1.00 90.94 83 HIS A C 1
ATOM 627 O O . HIS A 1 83 ? 11.816 -10.382 -5.702 1.00 90.94 83 HIS A O 1
ATOM 633 N N . VAL A 1 84 ? 11.518 -10.367 -3.468 1.00 90.94 84 VAL A N 1
ATOM 634 C CA . VAL A 1 84 ? 12.131 -11.684 -3.230 1.00 90.94 84 VAL A CA 1
ATOM 635 C C . VAL A 1 84 ? 11.295 -12.790 -3.873 1.00 90.94 84 VAL A C 1
ATOM 637 O O . VAL A 1 84 ? 11.844 -13.635 -4.578 1.00 90.94 84 VAL A O 1
ATOM 640 N N . MET A 1 85 ? 9.972 -12.751 -3.708 1.00 90.44 85 MET A N 1
ATOM 641 C CA . MET A 1 85 ? 9.052 -13.735 -4.282 1.00 90.44 85 MET A CA 1
ATOM 642 C C . MET A 1 85 ? 9.137 -13.770 -5.811 1.00 90.44 85 MET A C 1
ATOM 644 O O . MET A 1 85 ? 9.312 -14.838 -6.393 1.00 90.44 85 MET A O 1
ATOM 648 N N . VAL A 1 86 ? 9.090 -12.614 -6.477 1.00 89.19 86 VAL A N 1
ATOM 649 C CA . VAL A 1 86 ? 9.219 -12.537 -7.942 1.00 89.19 86 VAL A CA 1
ATOM 650 C C . VAL A 1 86 ? 10.566 -13.096 -8.403 1.00 89.19 86 VAL A C 1
ATOM 652 O O . VAL A 1 86 ? 10.619 -13.865 -9.362 1.00 89.19 86 VAL A O 1
ATOM 655 N N . ARG A 1 87 ? 11.650 -12.768 -7.690 1.00 86.81 87 ARG A N 1
ATOM 656 C CA . ARG A 1 87 ? 12.999 -13.261 -8.002 1.00 86.81 87 ARG A CA 1
ATOM 657 C C . ARG A 1 87 ? 13.134 -14.780 -7.884 1.00 86.81 87 ARG A C 1
ATOM 659 O O . ARG A 1 87 ? 13.837 -15.359 -8.706 1.00 86.81 87 ARG A O 1
ATOM 666 N N . VAL A 1 88 ? 12.503 -15.402 -6.888 1.00 87.56 88 VAL A N 1
ATOM 667 C CA . VAL A 1 88 ? 12.632 -16.845 -6.618 1.00 87.56 88 VAL A CA 1
ATOM 668 C C . VAL A 1 88 ? 11.657 -17.675 -7.457 1.00 87.56 88 VAL A C 1
ATOM 670 O O . VAL A 1 88 ? 12.057 -18.679 -8.037 1.00 87.56 88 VAL A O 1
ATOM 673 N N . PHE A 1 89 ? 10.390 -17.264 -7.553 1.00 86.88 89 PHE A N 1
ATOM 674 C CA . PHE A 1 89 ? 9.324 -18.092 -8.133 1.00 86.88 89 PHE A CA 1
ATOM 675 C C . PHE A 1 89 ? 9.040 -17.827 -9.617 1.00 86.88 89 PHE A C 1
ATOM 677 O O . PHE A 1 89 ? 8.475 -18.683 -10.300 1.00 86.88 89 PHE A O 1
ATOM 684 N N . GLN A 1 90 ? 9.353 -16.636 -10.132 1.00 83.75 90 GLN A N 1
ATOM 685 C CA . GLN A 1 90 ? 9.001 -16.230 -11.501 1.00 83.75 90 GLN A CA 1
ATOM 686 C C . GLN A 1 90 ? 10.151 -15.441 -12.159 1.00 83.75 90 GLN A C 1
ATOM 688 O O . GLN A 1 90 ? 9.960 -14.286 -12.561 1.00 83.75 90 GLN A O 1
ATOM 693 N N . PRO A 1 91 ? 11.358 -16.026 -12.287 1.00 78.88 91 PRO A N 1
ATOM 694 C CA . PRO A 1 91 ? 12.482 -15.318 -12.884 1.00 78.88 91 PRO A CA 1
ATOM 695 C C . PRO A 1 91 ? 12.176 -14.927 -14.338 1.00 78.88 91 PRO A C 1
ATOM 697 O O . PRO A 1 91 ? 11.735 -15.746 -15.137 1.00 78.88 91 PRO A O 1
ATOM 700 N N . ASN A 1 92 ? 12.439 -13.662 -14.680 1.00 81.69 92 ASN A N 1
ATOM 701 C CA . ASN A 1 92 ? 12.340 -13.091 -16.033 1.00 81.69 92 ASN A CA 1
ATOM 702 C C . ASN A 1 92 ? 10.956 -13.166 -16.714 1.00 81.69 92 ASN A C 1
ATOM 704 O O . ASN A 1 92 ? 10.874 -13.006 -17.930 1.00 81.69 92 ASN A O 1
ATOM 708 N N . LYS A 1 93 ? 9.870 -13.402 -15.972 1.00 85.75 93 LYS A N 1
ATOM 709 C CA . LYS A 1 93 ? 8.531 -13.516 -16.571 1.00 85.75 93 LYS A CA 1
ATOM 710 C C . LYS A 1 93 ? 7.813 -12.175 -16.716 1.00 85.75 93 LYS A C 1
ATOM 712 O O . LYS A 1 93 ? 7.066 -11.977 -17.667 1.00 85.75 93 LYS A O 1
ATOM 717 N N . PHE A 1 94 ? 8.002 -11.273 -15.757 1.00 86.38 94 PHE A N 1
ATOM 718 C CA . PHE A 1 94 ? 7.276 -10.010 -15.725 1.00 86.38 94 PHE A CA 1
ATOM 719 C C . PHE A 1 94 ? 8.014 -8.924 -16.501 1.00 86.38 94 PHE A C 1
ATOM 721 O O . PHE A 1 94 ? 9.225 -8.750 -16.362 1.00 86.38 94 PHE A O 1
ATOM 728 N N . GLN A 1 95 ? 7.259 -8.180 -17.299 1.00 88.38 95 GLN A N 1
ATOM 729 C CA . GLN A 1 95 ? 7.744 -7.064 -18.096 1.00 88.38 95 GLN A CA 1
ATOM 730 C C . GLN A 1 95 ? 6.806 -5.881 -17.884 1.00 88.38 95 GLN A C 1
ATOM 732 O O . GLN A 1 95 ? 5.594 -6.061 -17.751 1.00 88.38 95 GLN A O 1
ATOM 737 N N . THR A 1 96 ? 7.367 -4.682 -17.823 1.00 88.00 96 THR A N 1
ATOM 738 C CA . THR A 1 96 ? 6.604 -3.439 -17.706 1.00 88.00 96 THR A CA 1
ATOM 739 C C . THR A 1 96 ? 6.913 -2.548 -18.890 1.00 88.00 96 THR A C 1
ATOM 741 O O . THR A 1 96 ? 7.998 -2.619 -19.462 1.00 88.00 96 THR A O 1
ATOM 744 N N . VAL A 1 97 ? 5.965 -1.692 -19.246 1.00 88.31 97 VAL A N 1
ATOM 745 C CA . VAL A 1 97 ? 6.182 -0.674 -20.270 1.00 88.31 97 VAL A CA 1
ATOM 746 C C . VAL A 1 97 ? 6.615 0.614 -19.580 1.00 88.31 97 VAL A C 1
ATOM 748 O O . VAL A 1 97 ? 5.962 1.044 -18.631 1.00 88.31 97 VAL A O 1
ATOM 751 N N . SER A 1 98 ? 7.699 1.208 -20.063 1.00 86.88 98 SER A N 1
ATOM 752 C CA . SER A 1 98 ? 8.246 2.482 -19.591 1.00 86.88 98 SER A CA 1
ATOM 753 C C . SER A 1 98 ? 8.512 3.397 -20.787 1.00 86.88 98 SER A C 1
ATOM 755 O O . SER A 1 98 ? 8.746 2.914 -21.894 1.00 86.88 98 SER A O 1
ATOM 757 N N . THR A 1 99 ? 8.474 4.715 -20.593 1.00 87.44 99 THR A N 1
ATOM 758 C CA . THR A 1 99 ? 8.817 5.679 -21.655 1.00 87.44 99 THR A CA 1
ATOM 759 C C . THR A 1 99 ? 10.322 5.936 -21.700 1.00 87.44 99 THR A C 1
ATOM 761 O O . THR A 1 99 ? 11.003 5.837 -20.674 1.00 87.44 99 THR A O 1
ATOM 764 N N . CYS A 1 100 ? 10.857 6.301 -22.869 1.00 86.25 100 CYS A N 1
ATOM 765 C CA . CYS A 1 100 ? 12.271 6.675 -22.988 1.00 86.25 100 CYS A CA 1
ATOM 766 C C . CYS A 1 100 ? 12.641 7.890 -22.118 1.00 86.25 100 CYS A C 1
ATOM 768 O O . CYS A 1 100 ? 13.724 7.898 -21.541 1.00 86.25 100 CYS A O 1
ATOM 770 N N . GLU A 1 101 ? 11.732 8.854 -21.923 1.00 85.00 101 GLU A N 1
ATOM 771 C CA . GLU A 1 101 ? 11.919 9.967 -20.974 1.00 85.00 101 GLU A CA 1
ATOM 772 C C . GLU A 1 101 ? 12.111 9.463 -19.533 1.00 85.00 101 GLU A C 1
ATOM 774 O O . GLU A 1 101 ? 13.036 9.872 -18.826 1.00 85.00 101 GLU A O 1
ATOM 779 N N . GLN A 1 102 ? 11.276 8.512 -19.102 1.00 82.75 102 GLN A N 1
ATOM 780 C CA . GLN A 1 102 ? 11.387 7.927 -17.770 1.00 82.75 102 GLN A CA 1
ATOM 781 C C . GLN A 1 102 ? 12.714 7.174 -17.610 1.00 82.75 102 GLN A C 1
ATOM 783 O O . GLN A 1 102 ? 13.385 7.329 -16.590 1.00 82.75 102 GLN A O 1
ATOM 788 N N . LEU A 1 103 ? 13.130 6.399 -18.615 1.00 85.75 103 LEU A N 1
ATOM 789 C CA . LEU A 1 103 ? 14.429 5.719 -18.609 1.00 85.75 103 LEU A CA 1
ATOM 790 C C . LEU A 1 103 ? 15.593 6.713 -18.559 1.00 85.75 103 LEU A C 1
ATOM 792 O O . LEU A 1 103 ? 16.506 6.515 -17.758 1.00 85.75 103 LEU A O 1
ATOM 796 N N . ALA A 1 104 ? 15.539 7.793 -19.342 1.00 84.25 104 ALA A N 1
ATOM 797 C CA . ALA A 1 104 ? 16.562 8.834 -19.340 1.00 84.25 104 ALA A CA 1
ATOM 798 C C . ALA A 1 104 ? 16.731 9.437 -17.942 1.00 84.25 104 ALA A C 1
ATOM 800 O O . ALA A 1 104 ? 17.852 9.506 -17.447 1.00 84.25 104 ALA A O 1
ATOM 801 N N . SER A 1 105 ? 15.628 9.757 -17.254 1.00 83.44 105 SER A N 1
ATOM 802 C CA . SER A 1 105 ? 15.681 10.285 -15.883 1.00 83.44 105 SER A CA 1
ATOM 803 C C . SER A 1 105 ? 16.276 9.298 -14.865 1.00 83.44 105 SER A C 1
ATOM 805 O O . SER A 1 105 ? 17.013 9.697 -13.962 1.00 83.44 105 SER A O 1
ATOM 807 N N . ILE A 1 106 ? 16.007 7.994 -15.018 1.00 84.31 106 ILE A N 1
ATOM 808 C CA . ILE A 1 106 ? 16.567 6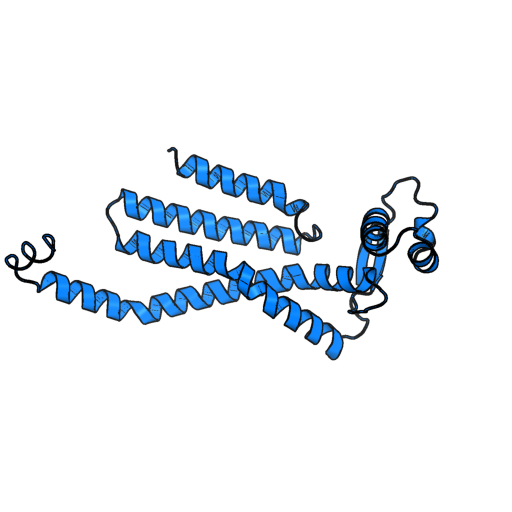.946 -14.152 1.00 84.31 106 ILE A CA 1
ATOM 809 C C . ILE A 1 106 ? 18.082 6.842 -14.354 1.00 84.31 106 ILE A C 1
ATOM 811 O O . ILE A 1 106 ? 18.824 6.782 -13.374 1.00 84.31 106 ILE A O 1
ATOM 815 N N . TYR A 1 107 ? 18.548 6.827 -15.604 1.00 83.62 107 TYR A N 1
ATOM 816 C CA . TYR A 1 107 ? 19.974 6.710 -15.913 1.00 83.62 107 TYR A CA 1
ATOM 817 C C . TYR A 1 107 ? 20.760 7.981 -15.564 1.00 83.62 107 TYR A C 1
ATOM 819 O O . TYR A 1 107 ? 21.845 7.870 -14.992 1.00 83.62 107 TYR A O 1
ATOM 827 N N . ASP A 1 108 ? 20.199 9.168 -15.809 1.00 82.06 108 ASP A N 1
ATOM 828 C CA . ASP A 1 108 ? 20.837 10.455 -15.490 1.00 82.06 108 ASP A CA 1
ATOM 829 C C . ASP A 1 108 ? 21.082 10.620 -13.980 1.00 82.06 108 ASP A C 1
ATOM 831 O O . ASP A 1 108 ? 22.119 11.123 -13.553 1.00 82.06 108 ASP A O 1
ATOM 835 N N . SER A 1 109 ? 20.185 10.075 -13.147 1.00 74.12 109 SER A N 1
ATOM 836 C CA . SER A 1 109 ? 20.343 10.083 -11.686 1.00 74.12 109 SER A CA 1
ATOM 837 C C . SER A 1 109 ? 21.520 9.243 -11.158 1.00 74.12 109 SER A C 1
ATOM 839 O O . SER A 1 109 ? 21.909 9.400 -10.000 1.00 74.12 109 SER A O 1
ATOM 841 N N . ILE A 1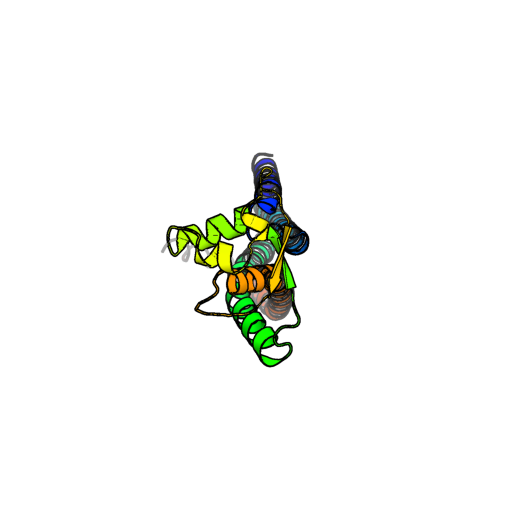 110 ? 22.082 8.344 -11.975 1.00 71.69 110 ILE A N 1
ATOM 842 C CA . ILE A 1 110 ? 23.120 7.384 -11.564 1.00 71.69 110 ILE A CA 1
ATOM 843 C C . ILE A 1 110 ? 24.443 7.643 -12.291 1.00 71.69 110 ILE A C 1
ATOM 845 O O . ILE A 1 110 ? 25.502 7.500 -11.677 1.00 71.69 110 ILE A O 1
ATOM 849 N N . SER A 1 111 ? 24.422 8.013 -13.574 1.00 60.16 111 SER A N 1
ATOM 850 C CA . SER A 1 111 ? 25.619 8.399 -14.335 1.00 60.16 111 SER A CA 1
ATOM 851 C C . SER A 1 111 ? 25.258 9.160 -15.620 1.00 60.16 111 SER A C 1
ATOM 853 O O . SER A 1 111 ? 24.630 8.577 -16.506 1.00 60.16 111 SER A O 1
ATOM 855 N N . PRO A 1 112 ? 25.709 10.417 -15.791 1.00 65.06 112 PRO A N 1
ATOM 856 C CA . PRO A 1 112 ? 25.690 11.084 -17.093 1.00 65.06 112 PRO A CA 1
ATOM 857 C C . PRO A 1 112 ? 26.929 10.685 -17.939 1.00 65.06 112 PRO A C 1
ATOM 859 O O . PRO A 1 112 ? 28.020 10.607 -17.367 1.00 65.06 112 PRO A O 1
ATOM 862 N N . PRO A 1 113 ? 26.852 10.483 -19.281 1.00 60.34 113 PRO A N 1
ATOM 863 C CA . PRO A 1 113 ? 25.683 10.419 -20.164 1.00 60.34 113 PRO A CA 1
ATOM 864 C C . PRO A 1 113 ? 25.344 8.987 -20.655 1.00 60.34 113 PRO A C 1
ATOM 866 O O . PRO A 1 113 ? 26.228 8.177 -20.931 1.00 60.34 113 PRO A O 1
ATOM 869 N N . SER A 1 114 ? 24.032 8.743 -20.773 1.00 61.34 114 SER A N 1
ATOM 870 C CA . SER A 1 114 ? 23.186 7.801 -21.556 1.00 61.34 114 SER A CA 1
ATOM 871 C C . SER A 1 114 ? 23.736 6.736 -22.539 1.00 61.34 114 SER A C 1
ATOM 873 O O . SER A 1 114 ? 22.922 6.042 -23.153 1.00 61.34 114 SER A O 1
ATOM 875 N N . ASN A 1 115 ? 25.041 6.502 -22.686 1.00 68.31 115 ASN A N 1
ATOM 876 C CA . ASN A 1 115 ? 25.581 5.484 -23.600 1.00 68.31 115 ASN A CA 1
ATOM 877 C C . ASN A 1 115 ? 25.128 4.062 -23.233 1.00 68.31 115 ASN A C 1
ATOM 879 O O . ASN A 1 115 ? 24.804 3.266 -24.115 1.00 68.31 115 ASN A O 1
ATOM 883 N N . GLU A 1 116 ? 25.056 3.739 -21.938 1.00 77.94 116 GLU A N 1
ATOM 884 C CA . GLU A 1 116 ? 24.550 2.433 -21.497 1.00 77.94 116 GLU A CA 1
ATOM 885 C C . GLU A 1 116 ? 23.055 2.276 -21.790 1.00 77.94 116 GLU A C 1
ATOM 887 O O . GLU A 1 116 ? 22.626 1.234 -22.280 1.00 77.94 116 GLU A O 1
ATOM 892 N N . MET A 1 117 ? 22.258 3.325 -21.569 1.00 80.88 117 MET A N 1
ATOM 893 C CA . MET A 1 117 ? 20.834 3.312 -21.907 1.00 80.88 117 MET A CA 1
ATOM 894 C C . MET A 1 117 ? 20.630 3.078 -23.407 1.00 80.88 117 MET A C 1
ATOM 896 O O . MET A 1 117 ? 19.851 2.207 -23.782 1.00 80.88 117 MET A O 1
ATOM 900 N N . ILE A 1 118 ? 21.363 3.804 -24.255 1.00 81.31 118 ILE A N 1
ATOM 901 C CA . ILE A 1 118 ? 21.291 3.695 -25.718 1.00 81.31 118 ILE A CA 1
ATOM 902 C C . ILE A 1 118 ? 21.724 2.303 -26.203 1.00 81.31 118 ILE A C 1
ATOM 904 O O . ILE A 1 118 ? 21.091 1.737 -27.091 1.00 81.31 118 ILE A O 1
ATOM 908 N N . SER A 1 119 ? 22.752 1.712 -25.586 1.00 83.38 119 SER A N 1
ATOM 909 C CA . SER A 1 119 ? 23.192 0.336 -25.870 1.00 83.38 119 SER A CA 1
ATOM 910 C C . SER A 1 119 ? 22.094 -0.701 -25.603 1.00 83.38 119 SER A C 1
ATOM 912 O O . SER A 1 119 ? 22.007 -1.729 -26.273 1.00 83.38 119 SER A O 1
ATOM 914 N N . HIS A 1 120 ? 21.233 -0.448 -24.619 1.00 83.50 120 HIS A N 1
ATOM 915 C CA . HIS A 1 120 ? 20.164 -1.369 -24.233 1.00 83.50 120 HIS A CA 1
ATOM 916 C C . HIS A 1 120 ? 18.837 -1.077 -24.924 1.00 83.50 120 HIS A C 1
ATOM 918 O O . HIS A 1 120 ? 18.071 -2.003 -25.185 1.00 83.50 120 HIS A O 1
ATOM 924 N N . TYR A 1 121 ? 18.595 0.187 -25.252 1.00 86.12 121 TYR A N 1
ATOM 925 C CA . TYR A 1 121 ? 17.360 0.679 -25.841 1.00 86.12 121 TYR A CA 1
ATOM 926 C C . TYR A 1 121 ? 17.684 1.628 -27.004 1.00 86.12 121 TYR A C 1
ATOM 928 O O . TYR A 1 121 ? 17.476 2.838 -26.896 1.00 86.12 121 TYR A O 1
ATOM 936 N N . PRO A 1 122 ? 18.166 1.097 -28.145 1.00 85.38 122 PRO A N 1
ATOM 937 C CA . PRO A 1 122 ? 18.537 1.922 -29.296 1.00 85.38 122 PRO A CA 1
ATOM 938 C C . PRO A 1 122 ? 17.339 2.667 -29.899 1.00 85.38 122 PRO A C 1
ATOM 940 O O . PRO A 1 122 ? 17.515 3.696 -30.535 1.00 85.38 122 PRO A O 1
ATOM 943 N N . MET A 1 123 ? 16.110 2.206 -29.647 1.00 81.31 123 MET A N 1
ATOM 944 C CA . MET A 1 123 ? 14.883 2.910 -30.041 1.00 81.31 123 MET A CA 1
ATOM 945 C C . MET A 1 123 ? 14.685 4.267 -29.349 1.00 81.31 123 MET A C 1
ATOM 947 O O . MET A 1 123 ? 13.921 5.079 -29.852 1.00 81.31 123 MET A O 1
ATOM 951 N N . CYS A 1 124 ? 15.386 4.539 -28.242 1.00 82.44 124 CYS A N 1
ATOM 952 C CA . CYS A 1 124 ? 15.344 5.843 -27.577 1.00 82.44 124 CYS A CA 1
ATOM 953 C C . CYS A 1 124 ? 16.255 6.899 -28.240 1.00 82.44 124 CYS A C 1
ATOM 955 O O . CYS A 1 124 ? 16.216 8.054 -27.827 1.00 82.44 124 CYS A O 1
ATOM 957 N N . LEU A 1 125 ? 17.089 6.534 -29.229 1.00 81.00 125 LEU A N 1
ATOM 958 C CA . LEU A 1 125 ? 17.951 7.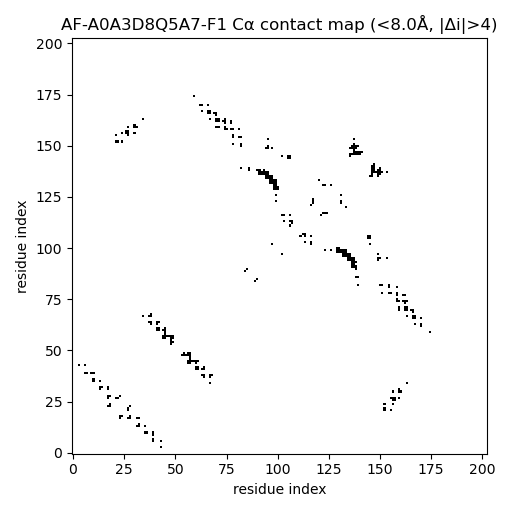483 -29.958 1.00 81.00 125 LEU A CA 1
ATOM 959 C C . LEU A 1 125 ? 17.161 8.410 -30.886 1.00 81.00 125 LEU A C 1
ATOM 961 O O . LEU A 1 125 ? 17.535 9.566 -31.048 1.00 81.00 125 LEU A O 1
ATOM 965 N N . ASP A 1 126 ? 16.102 7.886 -31.504 1.00 73.88 126 ASP A N 1
ATOM 966 C CA . ASP A 1 126 ? 15.307 8.583 -32.524 1.00 73.88 126 ASP A CA 1
ATOM 967 C C . ASP A 1 126 ? 13.981 9.118 -31.949 1.00 73.88 126 ASP A C 1
ATOM 969 O O . ASP A 1 126 ? 13.020 9.394 -32.671 1.00 73.88 126 ASP A O 1
ATOM 973 N N . ASP A 1 127 ? 13.894 9.236 -30.616 1.00 69.81 127 ASP A N 1
ATOM 974 C CA . ASP A 1 127 ? 12.680 9.691 -29.942 1.00 69.81 127 ASP A CA 1
ATOM 975 C C . ASP A 1 127 ? 12.506 11.208 -30.075 1.00 69.81 127 ASP A C 1
ATOM 977 O O . ASP A 1 127 ? 12.783 11.991 -29.172 1.00 69.81 127 ASP A O 1
ATOM 98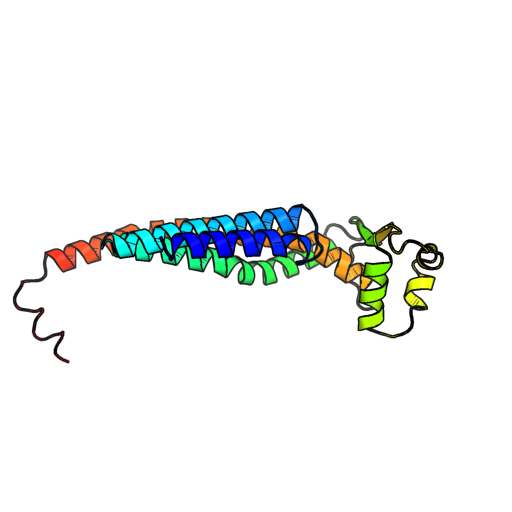1 N N . THR A 1 128 ? 12.001 11.631 -31.227 1.00 63.75 128 THR A N 1
ATOM 982 C CA . THR A 1 128 ? 11.632 13.028 -31.502 1.00 63.75 128 THR A CA 1
ATOM 983 C C . THR A 1 128 ? 10.406 13.495 -30.712 1.00 63.75 128 THR A C 1
ATOM 985 O O . THR A 1 128 ? 10.152 14.695 -30.623 1.00 63.75 128 THR A O 1
ATOM 988 N N . THR A 1 129 ? 9.626 12.566 -30.142 1.00 67.25 129 THR A N 1
ATOM 989 C CA . THR A 1 129 ? 8.335 12.863 -29.494 1.00 67.25 129 THR A CA 1
ATOM 990 C C . THR A 1 129 ? 8.387 12.706 -27.965 1.00 67.25 129 THR A C 1
ATOM 992 O O . THR A 1 129 ? 7.393 13.000 -27.299 1.00 67.25 129 THR A O 1
ATOM 995 N N . ASN A 1 130 ? 9.517 12.257 -27.399 1.00 68.88 130 ASN A N 1
ATOM 996 C CA . ASN A 1 130 ? 9.722 11.892 -25.985 1.00 68.88 130 ASN A CA 1
ATOM 997 C C . ASN A 1 130 ? 8.679 10.903 -25.424 1.00 68.88 130 ASN A C 1
ATOM 999 O O . ASN A 1 130 ? 8.425 10.847 -24.221 1.00 68.88 130 ASN A O 1
ATOM 1003 N N . LYS A 1 131 ? 8.017 10.136 -26.295 1.00 71.81 131 LYS A N 1
ATOM 1004 C CA . LYS A 1 131 ? 6.861 9.286 -25.946 1.00 71.81 131 LYS A CA 1
ATOM 1005 C C . LYS A 1 131 ? 7.009 7.855 -26.428 1.00 71.81 131 LYS A C 1
ATOM 1007 O O . LYS A 1 131 ? 6.047 7.088 -26.363 1.00 71.81 131 LYS A O 1
ATOM 1012 N N . THR A 1 132 ? 8.184 7.480 -26.919 1.00 82.75 132 THR A N 1
ATOM 1013 C CA . THR A 1 132 ? 8.405 6.101 -27.344 1.00 82.75 132 THR A CA 1
ATOM 1014 C C . THR A 1 132 ? 8.299 5.159 -26.143 1.00 82.75 1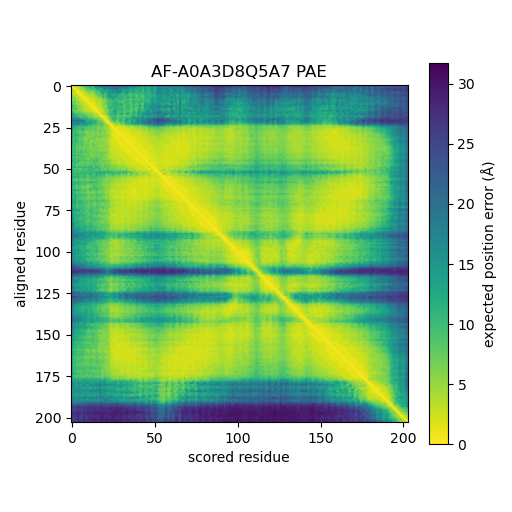32 THR A C 1
ATOM 1016 O O . THR A 1 132 ? 8.809 5.423 -25.049 1.00 82.75 132 THR A O 1
ATOM 1019 N N . LEU A 1 133 ? 7.536 4.082 -26.339 1.00 86.44 133 LEU A N 1
ATOM 1020 C CA . LEU A 1 133 ? 7.230 3.088 -25.318 1.00 86.44 133 LEU A CA 1
ATOM 1021 C C . LEU A 1 133 ? 8.174 1.902 -25.473 1.00 86.44 133 LEU A C 1
ATOM 1023 O O . LEU A 1 133 ? 8.317 1.338 -26.557 1.00 86.44 133 LEU A O 1
ATOM 1027 N N . VAL A 1 134 ? 8.777 1.507 -24.362 1.00 87.38 134 VAL A N 1
ATOM 1028 C CA . VAL A 1 134 ? 9.810 0.482 -24.289 1.00 87.38 134 VAL A CA 1
ATOM 1029 C C . VAL A 1 134 ? 9.402 -0.578 -23.286 1.00 87.38 134 VAL A C 1
ATOM 1031 O O . VAL A 1 134 ? 8.921 -0.271 -22.195 1.00 87.38 134 VAL A O 1
ATOM 1034 N N . VAL A 1 135 ? 9.621 -1.841 -23.637 1.00 88.94 135 VAL A N 1
ATOM 1035 C CA . VAL A 1 135 ? 9.394 -2.957 -22.722 1.00 88.94 135 VAL A CA 1
ATOM 1036 C C . VAL A 1 135 ? 10.661 -3.212 -21.913 1.00 88.94 135 VAL A C 1
ATOM 1038 O O . VAL A 1 135 ? 11.718 -3.507 -22.467 1.00 88.94 135 VAL A O 1
ATOM 1041 N N . VAL A 1 136 ? 10.541 -3.119 -20.591 1.00 88.81 136 VAL A N 1
ATOM 1042 C CA . VAL A 1 136 ? 11.625 -3.346 -19.634 1.00 88.81 136 VAL A CA 1
ATOM 1043 C C . VAL A 1 136 ? 11.325 -4.595 -18.819 1.00 88.81 136 VAL A C 1
ATOM 1045 O O . VAL A 1 136 ? 10.209 -4.815 -18.343 1.00 88.81 136 VAL A O 1
ATOM 1048 N N . LEU A 1 137 ? 12.343 -5.431 -18.633 1.00 89.00 137 LEU A N 1
ATOM 1049 C CA . LEU A 1 137 ? 12.235 -6.620 -17.800 1.00 89.00 137 LEU A CA 1
ATOM 1050 C C . LEU A 1 137 ? 12.186 -6.232 -16.315 1.00 89.00 137 LEU A C 1
ATOM 1052 O O . LEU A 1 137 ? 13.110 -5.601 -15.808 1.00 89.00 137 LEU A O 1
ATOM 1056 N N . ALA A 1 138 ? 11.157 -6.673 -15.592 1.00 88.69 138 ALA A N 1
ATOM 1057 C CA . ALA A 1 138 ? 11.042 -6.447 -14.155 1.00 88.69 138 ALA A CA 1
ATOM 1058 C C . ALA A 1 138 ? 11.937 -7.434 -13.391 1.00 88.69 138 ALA A C 1
ATOM 1060 O O . ALA A 1 138 ? 11.542 -8.560 -13.075 1.00 88.69 138 ALA A O 1
ATOM 1061 N N . ARG A 1 139 ? 13.171 -7.016 -13.095 1.00 87.25 139 ARG A N 1
ATOM 1062 C CA . ARG A 1 139 ? 14.162 -7.846 -12.406 1.00 87.25 139 ARG A CA 1
ATOM 1063 C C . ARG A 1 139 ? 15.011 -7.007 -11.466 1.00 87.25 139 ARG A C 1
ATOM 1065 O O . ARG A 1 139 ? 15.539 -5.969 -11.831 1.00 87.25 139 ARG A O 1
ATOM 1072 N N . LEU A 1 140 ? 15.232 -7.511 -10.256 1.00 84.50 140 LEU A N 1
ATOM 1073 C CA . LEU A 1 140 ? 16.195 -6.885 -9.359 1.00 84.50 140 LEU A CA 1
ATOM 1074 C C . LEU A 1 140 ? 17.601 -7.084 -9.951 1.00 84.50 140 LEU A C 1
ATOM 1076 O O . LEU A 1 140 ? 18.017 -8.222 -10.185 1.00 84.50 140 LEU A O 1
ATOM 1080 N N . SER A 1 141 ? 18.322 -6.004 -10.217 1.00 83.56 141 SER A N 1
ATOM 1081 C CA . SER A 1 141 ? 19.682 -6.038 -10.758 1.00 83.56 141 SER A CA 1
ATOM 1082 C C . SER A 1 141 ? 20.471 -4.830 -10.265 1.00 83.56 141 SER A C 1
ATOM 1084 O O . SER A 1 141 ? 19.930 -3.732 -10.166 1.00 83.56 141 SER A O 1
ATOM 1086 N N . ARG A 1 142 ? 21.753 -5.033 -9.939 1.00 79.50 142 ARG A N 1
ATOM 1087 C CA . ARG A 1 142 ? 22.624 -3.965 -9.422 1.00 79.50 142 ARG A CA 1
ATOM 1088 C C . ARG A 1 142 ? 23.189 -3.080 -10.534 1.00 79.50 142 ARG A C 1
ATOM 1090 O O . ARG A 1 142 ? 23.415 -1.905 -10.298 1.00 79.50 142 ARG A O 1
ATOM 1097 N N . SER A 1 143 ? 23.399 -3.643 -11.723 1.00 80.56 143 SER A N 1
ATOM 1098 C CA . SER A 1 143 ? 23.921 -2.932 -12.898 1.00 80.56 143 SER A CA 1
ATOM 1099 C C . SER A 1 143 ? 22.828 -2.330 -13.781 1.00 80.56 143 SER A C 1
ATOM 1101 O O . SER A 1 143 ? 23.128 -1.550 -14.672 1.00 80.56 143 SER A O 1
ATOM 1103 N N . ARG A 1 144 ? 21.563 -2.713 -13.567 1.00 84.31 144 ARG A N 1
ATOM 1104 C CA . ARG A 1 144 ? 20.421 -2.323 -14.404 1.00 84.31 144 ARG A CA 1
ATOM 1105 C C . ARG A 1 144 ? 19.342 -1.642 -13.557 1.00 84.31 144 ARG A C 1
ATOM 1107 O O . ARG A 1 144 ? 18.468 -2.329 -13.013 1.00 84.31 144 ARG A O 1
ATOM 1114 N N . PRO A 1 145 ? 19.436 -0.313 -13.362 1.00 84.69 145 PRO A N 1
ATOM 1115 C CA . PRO A 1 145 ? 18.485 0.433 -12.538 1.00 84.69 145 PRO A CA 1
ATOM 1116 C C . PRO A 1 145 ? 17.091 0.523 -13.177 1.00 84.69 145 PRO A C 1
ATOM 1118 O O . PRO A 1 145 ? 16.082 0.582 -12.470 1.00 84.69 145 PRO A O 1
ATOM 1121 N N . ASP A 1 146 ? 17.020 0.434 -14.503 1.00 86.69 146 ASP A N 1
ATOM 1122 C CA . ASP A 1 146 ? 15.799 0.275 -15.293 1.00 86.69 146 ASP A CA 1
ATOM 1123 C C . ASP A 1 146 ? 15.004 -0.972 -14.874 1.00 86.69 146 ASP A C 1
ATOM 1125 O O . ASP A 1 146 ? 13.807 -0.894 -14.609 1.00 86.69 146 ASP A O 1
ATOM 1129 N N . GLN A 1 147 ? 15.671 -2.116 -14.706 1.00 89.31 147 GLN A N 1
ATOM 1130 C CA . GLN A 1 147 ? 14.993 -3.364 -14.338 1.00 89.31 147 GLN A CA 1
ATOM 1131 C C . GLN A 1 147 ? 14.481 -3.351 -12.891 1.00 89.31 147 GLN A C 1
ATOM 1133 O O . GLN A 1 147 ? 13.400 -3.869 -12.590 1.00 89.31 147 GLN A O 1
ATOM 1138 N N . THR A 1 148 ? 15.251 -2.743 -11.982 1.00 87.94 148 THR A N 1
ATOM 1139 C CA . THR A 1 148 ? 14.888 -2.644 -10.561 1.00 87.94 148 THR A CA 1
ATOM 1140 C C . THR A 1 148 ? 13.732 -1.667 -10.343 1.00 87.94 148 THR A C 1
ATOM 1142 O O . THR A 1 148 ? 12.832 -1.938 -9.541 1.00 87.94 148 THR A O 1
ATOM 1145 N N . SER A 1 149 ? 13.721 -0.549 -11.069 1.00 87.00 149 SER A N 1
ATOM 1146 C CA . SER A 1 149 ? 12.610 0.406 -11.041 1.00 87.00 149 SER A CA 1
ATOM 1147 C C . SER A 1 149 ? 11.342 -0.187 -11.663 1.00 87.00 149 SER A C 1
ATOM 1149 O O . SER A 1 149 ? 10.283 -0.094 -11.045 1.00 87.00 149 SER A O 1
ATOM 1151 N N . ALA A 1 150 ? 11.449 -0.902 -12.789 1.00 88.94 150 ALA A N 1
ATOM 1152 C CA . ALA A 1 150 ? 10.350 -1.666 -13.387 1.00 88.94 150 ALA A CA 1
ATOM 1153 C C . ALA A 1 150 ? 9.734 -2.674 -12.400 1.00 88.94 150 ALA A C 1
ATOM 1155 O O . ALA A 1 150 ? 8.515 -2.718 -12.218 1.00 88.94 150 ALA A O 1
ATOM 1156 N N . LEU A 1 151 ? 10.576 -3.443 -11.698 1.00 90.19 151 LEU A N 1
ATOM 1157 C CA . LEU A 1 151 ? 10.120 -4.378 -10.666 1.00 90.19 151 LEU A CA 1
ATOM 1158 C C . LEU A 1 151 ? 9.397 -3.667 -9.521 1.00 90.19 151 LEU A C 1
ATOM 1160 O O . LEU A 1 151 ? 8.348 -4.130 -9.083 1.00 90.19 151 LEU A O 1
ATOM 1164 N N . THR A 1 152 ? 9.937 -2.536 -9.068 1.00 88.88 152 THR A N 1
ATOM 1165 C CA . THR A 1 152 ? 9.338 -1.763 -7.977 1.00 88.88 152 THR A CA 1
ATOM 1166 C C . THR A 1 152 ? 7.966 -1.233 -8.380 1.00 88.88 152 THR A C 1
ATOM 1168 O O . THR A 1 152 ? 7.018 -1.381 -7.617 1.00 88.88 152 THR A O 1
ATOM 1171 N N . THR A 1 153 ? 7.823 -0.677 -9.585 1.00 88.38 153 THR A N 1
ATOM 1172 C CA . THR A 1 153 ? 6.532 -0.193 -10.102 1.00 88.38 153 THR A CA 1
ATOM 1173 C C . THR A 1 153 ? 5.496 -1.314 -10.174 1.00 88.38 153 THR A C 1
ATOM 1175 O O . THR A 1 153 ? 4.346 -1.115 -9.784 1.00 88.38 153 THR A O 1
ATOM 1178 N N . LEU A 1 154 ? 5.904 -2.513 -10.604 1.00 89.12 154 LEU A N 1
ATOM 1179 C CA . LEU A 1 154 ? 5.028 -3.682 -10.679 1.00 89.12 154 LEU A CA 1
ATOM 1180 C C . LEU A 1 154 ? 4.501 -4.107 -9.299 1.00 89.12 154 LEU A C 1
ATOM 1182 O O . LEU A 1 154 ? 3.311 -4.387 -9.144 1.00 89.12 154 LEU A O 1
ATOM 1186 N N . THR A 1 155 ? 5.375 -4.187 -8.294 1.00 91.06 155 THR A N 1
ATOM 1187 C CA . THR A 1 155 ? 5.011 -4.721 -6.974 1.00 91.06 155 THR A CA 1
ATOM 1188 C C . THR A 1 155 ? 4.438 -3.671 -6.031 1.00 91.06 155 THR A C 1
ATOM 1190 O O . THR A 1 155 ? 3.709 -4.038 -5.111 1.00 91.06 155 THR A O 1
ATOM 1193 N N . PHE A 1 156 ? 4.703 -2.381 -6.256 1.00 89.62 156 PHE A N 1
ATOM 1194 C CA . PHE A 1 156 ? 4.286 -1.299 -5.362 1.00 89.62 156 PHE A CA 1
ATOM 1195 C C . PHE A 1 156 ? 2.767 -1.265 -5.160 1.00 89.62 156 PHE A C 1
ATOM 1197 O O . PHE A 1 156 ? 2.296 -1.229 -4.024 1.00 89.62 156 PHE A O 1
ATOM 1204 N N . GLY A 1 157 ? 1.988 -1.351 -6.244 1.00 88.69 157 GLY A N 1
ATOM 1205 C CA . GLY A 1 157 ? 0.522 -1.351 -6.160 1.00 88.69 157 GLY A CA 1
ATOM 1206 C C . GLY A 1 157 ? -0.025 -2.561 -5.409 1.00 88.69 157 GLY A C 1
ATOM 1207 O O . GLY A 1 157 ? -0.894 -2.418 -4.550 1.00 88.69 157 GLY A O 1
ATOM 1208 N N . ALA A 1 158 ? 0.527 -3.745 -5.675 1.00 90.94 158 ALA A N 1
ATOM 1209 C CA . ALA A 1 158 ? 0.146 -4.969 -4.977 1.00 90.94 158 ALA A CA 1
ATOM 1210 C C . ALA A 1 158 ? 0.505 -4.911 -3.482 1.00 90.94 158 ALA A C 1
ATOM 1212 O O . ALA A 1 158 ? -0.305 -5.293 -2.637 1.00 90.94 158 ALA A O 1
ATOM 1213 N N . ALA A 1 159 ? 1.687 -4.388 -3.146 1.00 93.06 159 ALA A N 1
ATOM 1214 C CA . ALA A 1 159 ? 2.120 -4.201 -1.766 1.00 93.06 159 ALA A CA 1
ATOM 1215 C C . ALA A 1 159 ? 1.221 -3.215 -1.016 1.00 93.06 159 ALA A C 1
ATOM 1217 O O . ALA A 1 159 ? 0.909 -3.447 0.153 1.00 93.06 159 ALA A O 1
ATOM 1218 N N . LEU A 1 160 ? 0.807 -2.126 -1.674 1.00 91.69 160 LEU A N 1
ATOM 1219 C CA . LEU A 1 160 ? -0.063 -1.117 -1.078 1.00 91.69 160 LEU A CA 1
ATOM 1220 C C . LEU A 1 160 ? -1.440 -1.712 -0.772 1.00 91.69 160 LEU A C 1
ATOM 1222 O O . LEU A 1 160 ? -1.892 -1.627 0.366 1.00 91.69 160 LEU A O 1
ATOM 1226 N N . TRP A 1 161 ? -2.047 -2.409 -1.738 1.00 93.25 161 TRP A N 1
ATOM 1227 C CA . TRP A 1 161 ? -3.306 -3.131 -1.527 1.00 93.25 161 TRP A CA 1
ATOM 1228 C C . TRP A 1 161 ? -3.214 -4.147 -0.387 1.00 93.25 161 TRP A C 1
ATOM 1230 O O . TRP A 1 161 ? -4.063 -4.154 0.506 1.00 93.25 161 TRP A O 1
ATOM 1240 N N . ALA A 1 162 ? -2.172 -4.982 -0.386 1.00 94.31 162 ALA A N 1
ATOM 1241 C CA . ALA A 1 162 ? -1.959 -5.972 0.663 1.00 94.31 162 ALA A CA 1
ATOM 1242 C C . ALA A 1 162 ? -1.795 -5.311 2.041 1.00 94.31 162 ALA A C 1
ATOM 1244 O O . ALA A 1 162 ? -2.446 -5.721 3.001 1.00 94.31 162 ALA A O 1
ATOM 1245 N N . GLY A 1 163 ? -0.989 -4.249 2.134 1.00 94.12 163 GLY A N 1
ATOM 1246 C CA . GLY A 1 163 ? -0.804 -3.480 3.363 1.00 94.12 163 GLY A CA 1
ATOM 1247 C C . GLY A 1 163 ? -2.115 -2.883 3.876 1.00 94.12 163 GLY A C 1
ATOM 1248 O O . GLY A 1 163 ? -2.432 -3.014 5.059 1.00 94.12 163 GLY A O 1
ATOM 1249 N N . THR A 1 164 ? -2.922 -2.280 3.001 1.00 93.06 164 THR A N 1
ATOM 1250 C CA . THR A 1 164 ? -4.223 -1.715 3.381 1.00 93.06 164 THR A CA 1
ATOM 1251 C C . THR A 1 164 ? -5.180 -2.789 3.904 1.00 93.06 164 THR A C 1
ATOM 1253 O O . THR A 1 164 ? -5.769 -2.600 4.968 1.00 93.06 164 THR A O 1
ATOM 1256 N N . LEU A 1 165 ? -5.296 -3.933 3.221 1.00 94.75 165 LEU A N 1
ATOM 1257 C CA . LEU A 1 165 ? -6.174 -5.032 3.647 1.00 94.75 165 LEU A CA 1
ATOM 1258 C C . LEU A 1 165 ? -5.740 -5.635 4.986 1.00 94.75 165 LEU A C 1
ATOM 1260 O O . LEU A 1 165 ? -6.580 -5.861 5.856 1.00 94.75 165 LEU A O 1
ATOM 1264 N N . ILE A 1 166 ? -4.435 -5.839 5.181 1.00 94.75 166 ILE A N 1
ATOM 1265 C CA . ILE A 1 166 ? -3.891 -6.349 6.444 1.00 94.75 166 ILE A CA 1
ATOM 1266 C C . ILE A 1 166 ? -4.245 -5.399 7.591 1.00 94.75 166 ILE A C 1
ATOM 1268 O O . ILE A 1 166 ? -4.791 -5.842 8.597 1.00 94.75 166 ILE A O 1
ATOM 1272 N N . ASN A 1 167 ? -4.017 -4.092 7.436 1.00 94.69 167 ASN A N 1
ATOM 1273 C CA . ASN A 1 167 ? -4.349 -3.125 8.487 1.00 94.69 167 ASN A CA 1
ATOM 1274 C C . ASN A 1 167 ? -5.857 -3.028 8.732 1.00 94.69 167 ASN A C 1
ATOM 1276 O O . ASN A 1 167 ? -6.270 -2.858 9.877 1.00 94.69 167 ASN A O 1
ATOM 1280 N N . PHE A 1 168 ? -6.677 -3.177 7.688 1.00 93.62 168 PHE A N 1
ATOM 1281 C CA . PHE A 1 168 ? -8.131 -3.199 7.810 1.00 93.62 168 PHE A CA 1
ATOM 1282 C C . PHE A 1 168 ? -8.632 -4.391 8.635 1.00 93.62 168 PHE A C 1
ATOM 1284 O O . PHE A 1 168 ? -9.461 -4.221 9.526 1.00 93.62 168 PHE A O 1
ATOM 1291 N N . VAL A 1 169 ? -8.100 -5.588 8.390 1.00 95.00 169 VAL A N 1
ATOM 1292 C CA . VAL A 1 169 ? -8.456 -6.780 9.174 1.00 95.00 169 VAL A CA 1
ATOM 1293 C C . VAL A 1 169 ? -7.909 -6.679 10.598 1.00 95.00 169 VAL A C 1
ATOM 1295 O O . VAL A 1 169 ? -8.642 -6.929 11.556 1.00 95.00 169 VAL A O 1
ATOM 1298 N N . LEU A 1 170 ? -6.647 -6.262 10.752 1.00 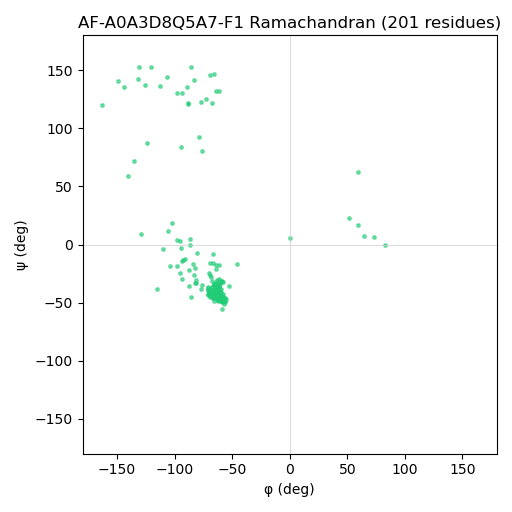94.00 170 LEU A N 1
ATOM 1299 C CA . LEU A 1 170 ? -5.992 -6.135 12.055 1.00 94.00 170 LEU A CA 1
ATOM 1300 C C . LEU A 1 170 ? -6.743 -5.182 12.985 1.00 94.00 170 LEU A C 1
ATOM 1302 O O . LEU A 1 170 ? -6.914 -5.499 14.162 1.00 94.00 170 LEU A O 1
ATOM 1306 N N . ILE A 1 171 ? -7.221 -4.040 12.480 1.00 95.25 171 ILE A N 1
ATOM 1307 C CA . ILE A 1 171 ? -7.925 -3.077 13.328 1.00 95.25 171 ILE A CA 1
ATOM 1308 C C . ILE A 1 171 ? -9.298 -3.577 13.773 1.00 95.25 171 ILE A C 1
ATOM 1310 O O . ILE A 1 171 ? -9.671 -3.381 14.930 1.00 95.25 171 ILE A O 1
ATOM 1314 N N . GLU A 1 172 ? -10.054 -4.240 12.898 1.00 94.19 172 GLU A N 1
ATOM 1315 C CA . GLU A 1 172 ? -11.360 -4.786 13.279 1.00 94.19 172 GLU A CA 1
ATOM 1316 C C . GLU A 1 172 ? -11.206 -5.935 14.273 1.00 94.19 172 GLU A C 1
ATOM 1318 O O . GLU A 1 172 ? -11.956 -6.005 15.249 1.00 94.19 172 GLU A O 1
ATOM 1323 N N . TRP A 1 173 ? -10.196 -6.785 14.083 1.00 95.00 173 TRP A N 1
ATOM 1324 C CA . TRP A 1 173 ? -9.86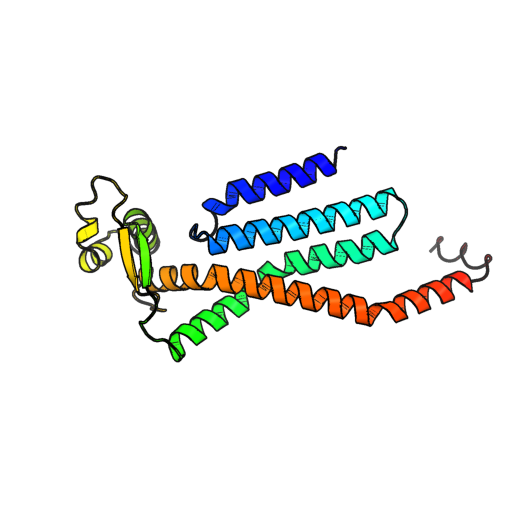2 -7.832 15.041 1.00 95.00 173 TRP A CA 1
ATOM 1325 C C . TRP A 1 173 ? -9.454 -7.249 16.403 1.00 95.00 173 TRP A C 1
ATOM 1327 O O . TRP A 1 173 ? -10.012 -7.633 17.432 1.00 95.00 173 TRP A O 1
ATOM 1337 N N . TYR A 1 174 ? -8.572 -6.245 16.416 1.00 93.62 174 TYR A N 1
ATOM 1338 C CA . TYR A 1 174 ? -8.159 -5.547 17.638 1.00 93.62 174 TYR A CA 1
ATOM 1339 C C . TYR A 1 174 ? -9.343 -4.898 18.371 1.00 93.62 174 TYR A C 1
ATOM 1341 O O . TYR A 1 174 ? -9.487 -5.014 19.592 1.00 93.62 174 TYR A O 1
ATOM 1349 N N . LEU A 1 175 ? -10.230 -4.228 17.632 1.00 91.38 175 LEU A N 1
ATOM 1350 C CA . LEU A 1 175 ? -11.409 -3.585 18.204 1.00 91.38 175 LEU A CA 1
ATOM 1351 C C . LEU A 1 175 ? -12.417 -4.591 18.748 1.00 91.38 175 LEU A C 1
ATOM 1353 O O . LEU A 1 175 ? -13.110 -4.267 19.704 1.00 91.38 175 LEU A O 1
ATOM 1357 N N . GLN A 1 176 ? -12.523 -5.786 18.163 1.00 89.75 176 GLN A N 1
ATOM 1358 C CA . GLN A 1 176 ? -13.359 -6.861 18.699 1.00 89.75 176 GLN A CA 1
ATOM 1359 C C . GLN A 1 176 ? -12.794 -7.423 20.001 1.00 89.75 176 GLN A C 1
ATOM 1361 O O . GLN A 1 176 ? -13.545 -7.549 20.967 1.00 89.75 176 GLN A O 1
ATOM 1366 N N . ALA A 1 177 ? -11.483 -7.664 20.055 1.00 89.81 177 ALA A N 1
ATOM 1367 C CA . ALA A 1 177 ? -10.810 -8.159 21.253 1.00 89.81 177 ALA A CA 1
ATOM 1368 C C . ALA A 1 177 ? -10.918 -7.188 22.447 1.00 89.81 177 ALA A C 1
ATOM 1370 O O . ALA A 1 177 ? -10.958 -7.611 23.597 1.00 89.81 177 ALA A O 1
ATOM 1371 N N . THR A 1 178 ? -11.017 -5.880 22.194 1.00 87.56 178 THR A N 1
ATOM 1372 C CA . THR A 1 178 ? -11.056 -4.836 23.238 1.00 87.56 178 THR A CA 1
ATOM 1373 C C . THR A 1 178 ? -12.469 -4.393 23.652 1.00 87.56 178 THR A C 1
ATOM 1375 O O . THR A 1 178 ? -12.625 -3.515 24.512 1.00 87.56 178 THR A O 1
ATOM 1378 N N . LYS A 1 179 ? -13.533 -5.005 23.103 1.00 82.62 179 LYS A N 1
ATOM 1379 C CA . LYS A 1 179 ? -14.926 -4.645 23.448 1.00 82.62 179 LYS A CA 1
ATOM 1380 C C . LYS A 1 179 ? -15.259 -4.913 24.910 1.00 82.62 179 LYS A C 1
ATOM 1382 O O . LYS A 1 179 ? -15.944 -4.101 25.533 1.00 82.62 179 LYS A O 1
ATOM 1387 N N . ASP A 1 180 ? -14.793 -6.028 25.456 1.00 78.62 180 ASP A N 1
ATOM 1388 C CA . ASP A 1 180 ? -15.178 -6.443 26.806 1.00 78.62 180 ASP A CA 1
ATOM 1389 C C . ASP A 1 180 ? -14.461 -5.630 27.883 1.00 78.62 180 ASP A C 1
ATOM 1391 O O . ASP A 1 180 ? -15.089 -5.216 28.859 1.00 78.62 180 ASP A O 1
ATOM 1395 N N . GLU A 1 181 ? -13.207 -5.250 27.639 1.00 77.69 181 GLU A N 1
ATOM 1396 C CA . GLU A 1 181 ? -12.484 -4.312 28.502 1.00 77.69 181 GLU A CA 1
ATOM 1397 C C . GLU A 1 181 ? -13.169 -2.936 28.523 1.00 77.69 181 GLU A C 1
ATOM 1399 O O . GLU A 1 181 ? -13.339 -2.321 29.576 1.00 77.69 181 GLU A O 1
ATOM 1404 N N . THR A 1 182 ? -13.676 -2.482 27.372 1.00 75.94 182 THR A N 1
ATOM 1405 C CA . THR A 1 182 ? -14.437 -1.226 27.283 1.00 75.94 182 THR A CA 1
ATOM 1406 C C . THR A 1 182 ? -15.724 -1.282 28.116 1.00 75.94 182 THR A C 1
ATOM 1408 O O . THR A 1 182 ? -16.052 -0.324 28.823 1.00 75.94 182 THR A O 1
ATOM 1411 N N . LYS A 1 183 ? -16.449 -2.411 28.087 1.00 79.88 183 LYS A N 1
ATOM 1412 C CA . LYS A 1 183 ? -17.645 -2.617 28.925 1.00 79.88 183 LYS A CA 1
ATOM 1413 C C . LYS A 1 183 ? -17.286 -2.636 30.410 1.00 79.88 183 LYS A C 1
ATOM 1415 O O . LYS A 1 183 ? -17.963 -1.975 31.197 1.00 79.88 183 LYS A O 1
ATOM 1420 N N . ARG A 1 184 ? -16.204 -3.327 30.788 1.00 81.44 184 ARG A N 1
ATOM 1421 C CA . ARG A 1 184 ? -15.703 -3.381 32.171 1.00 81.44 184 ARG A CA 1
ATOM 1422 C C . ARG A 1 184 ? -15.421 -1.982 32.715 1.00 81.44 184 ARG A C 1
ATOM 1424 O O . ARG A 1 184 ? -15.922 -1.623 33.778 1.00 81.44 184 ARG A O 1
ATOM 1431 N N . LEU A 1 185 ? -14.688 -1.163 31.961 1.00 76.56 185 LEU A N 1
ATOM 1432 C CA . LEU A 1 185 ? -14.349 0.208 32.357 1.00 76.56 185 LEU A CA 1
ATOM 1433 C C . LEU A 1 185 ? -15.589 1.102 32.505 1.00 76.56 185 LEU A C 1
ATOM 1435 O O . LEU A 1 185 ? -15.635 1.953 33.397 1.00 76.56 185 LEU A O 1
ATOM 1439 N N . ARG A 1 186 ? -16.623 0.891 31.679 1.00 79.12 186 ARG A N 1
ATOM 1440 C CA . ARG A 1 186 ? -17.899 1.608 31.809 1.00 79.12 186 ARG A CA 1
ATOM 1441 C C . ARG A 1 186 ? -18.629 1.234 33.105 1.00 79.12 186 ARG A C 1
ATOM 1443 O O . ARG A 1 186 ? -19.100 2.134 33.796 1.00 79.12 186 ARG A O 1
ATOM 1450 N N . MET A 1 187 ? -18.660 -0.050 33.466 1.00 81.88 187 MET A N 1
ATOM 1451 C CA . MET A 1 187 ? -19.272 -0.524 34.718 1.00 81.88 187 MET A CA 1
ATOM 1452 C C . MET A 1 187 ? -18.540 0.016 35.955 1.00 81.88 187 MET A C 1
ATOM 1454 O O . MET A 1 187 ? -19.178 0.485 36.893 1.00 81.88 187 MET A O 1
ATOM 1458 N N . VAL A 1 188 ? -17.201 0.034 35.945 1.00 82.88 188 VAL A N 1
ATOM 1459 C CA . VAL A 1 188 ? -16.402 0.603 37.049 1.00 82.88 188 VAL A CA 1
ATOM 1460 C C . VAL A 1 188 ? -16.670 2.101 37.223 1.00 82.88 188 VAL A C 1
ATOM 1462 O O . VAL A 1 188 ? -16.805 2.565 38.352 1.00 82.88 188 VAL A O 1
ATOM 1465 N N . ARG A 1 189 ? -16.802 2.862 36.126 1.00 74.12 189 ARG A N 1
ATOM 1466 C CA . ARG A 1 189 ? -17.161 4.288 36.191 1.00 74.12 189 ARG A CA 1
ATOM 1467 C C . ARG A 1 189 ? -18.552 4.498 36.797 1.00 74.12 189 ARG A C 1
ATOM 1469 O O . ARG A 1 189 ? -18.703 5.395 37.615 1.00 74.12 189 ARG A O 1
ATOM 1476 N N . MET A 1 190 ? -19.541 3.691 36.407 1.00 78.50 190 MET A N 1
ATOM 1477 C CA . MET A 1 190 ? -20.905 3.779 36.949 1.00 78.50 190 MET A CA 1
ATOM 1478 C C . MET A 1 190 ? -20.960 3.453 38.447 1.00 78.50 190 MET A C 1
ATOM 1480 O O . MET A 1 190 ? -21.748 4.051 39.170 1.00 78.50 190 MET A O 1
ATOM 1484 N N . ASN A 1 191 ? -20.088 2.558 38.918 1.00 79.38 191 ASN A N 1
ATOM 1485 C CA . ASN A 1 191 ? -20.023 2.151 40.320 1.00 79.38 191 ASN A CA 1
ATOM 1486 C C . ASN A 1 191 ? -19.126 3.059 41.197 1.00 79.38 191 ASN A C 1
ATOM 1488 O O . ASN A 1 191 ? -18.998 2.792 42.393 1.00 79.38 191 ASN A O 1
ATOM 1492 N N . LYS A 1 192 ? -18.486 4.114 40.655 1.00 77.31 192 LYS A N 1
ATOM 1493 C CA . LYS A 1 192 ? -17.646 5.040 41.447 1.00 77.31 192 LYS A CA 1
ATOM 1494 C C . LYS A 1 192 ? -18.553 6.009 42.239 1.00 77.31 192 LYS A C 1
ATOM 1496 O O . LYS A 1 192 ? -19.348 6.716 41.624 1.00 77.31 192 LYS A O 1
ATOM 1501 N N . PRO A 1 193 ? -18.449 6.081 43.583 1.00 68.25 193 PRO A N 1
ATOM 1502 C CA . PRO A 1 193 ? -19.295 6.957 44.393 1.00 68.25 193 PRO A CA 1
ATOM 1503 C C . PRO A 1 193 ? -18.960 8.449 44.173 1.00 68.25 193 PRO A C 1
ATOM 1505 O O . PRO A 1 193 ? -17.784 8.796 44.015 1.00 68.25 193 PRO A O 1
ATOM 1508 N N . PRO A 1 194 ? -19.960 9.353 44.231 1.00 64.81 194 PRO A N 1
ATOM 1509 C CA . PRO A 1 194 ? -19.850 10.760 43.811 1.00 64.81 194 PRO A CA 1
ATOM 1510 C C . PRO A 1 194 ? -18.906 11.637 44.659 1.00 64.81 194 PRO A C 1
ATOM 1512 O O . PRO A 1 194 ? -18.621 12.772 44.288 1.00 64.81 194 PRO A O 1
ATOM 1515 N N . GLY A 1 195 ? -18.395 11.134 45.788 1.00 59.84 195 GLY A N 1
ATOM 1516 C CA . GLY A 1 195 ? -17.502 11.882 46.681 1.00 59.84 195 GLY A CA 1
ATOM 1517 C C . GLY A 1 195 ? -16.019 11.875 46.292 1.00 59.84 195 GLY A C 1
ATOM 1518 O O . GLY A 1 195 ? -15.276 12.713 46.782 1.00 59.84 195 GLY A O 1
ATOM 1519 N N . LYS A 1 196 ? -15.571 10.966 45.414 1.00 54.91 196 LYS A N 1
ATOM 1520 C CA . LYS A 1 196 ? -14.132 10.704 45.190 1.00 54.91 196 LYS A CA 1
ATOM 1521 C C . LYS A 1 196 ? -13.525 11.412 43.970 1.00 54.91 196 LYS A C 1
ATOM 1523 O O . LYS A 1 196 ? -12.381 11.154 43.622 1.00 54.91 196 LYS A O 1
ATOM 1528 N N . GLU A 1 197 ? -14.293 12.249 43.273 1.00 54.59 197 GLU A N 1
ATOM 1529 C CA . GLU A 1 197 ? -13.853 12.899 42.024 1.00 54.59 197 GLU A CA 1
ATOM 1530 C C . GLU A 1 197 ? -13.229 14.291 42.241 1.00 54.59 197 GLU A C 1
ATOM 1532 O O . GLU A 1 197 ? -12.599 14.829 41.331 1.00 54.59 197 GLU A O 1
ATOM 1537 N N . ARG A 1 198 ? -13.383 14.874 43.439 1.00 53.53 198 ARG A N 1
ATOM 1538 C CA . ARG A 1 198 ? -12.880 16.222 43.754 1.00 53.53 198 ARG A CA 1
ATOM 1539 C C . ARG A 1 198 ? -11.393 16.233 44.120 1.00 53.53 198 ARG A C 1
ATOM 1541 O O . ARG A 1 198 ? -10.708 17.171 43.740 1.00 53.53 198 ARG A O 1
ATOM 1548 N N . ASP A 1 199 ? -10.906 15.167 44.750 1.00 53.12 199 ASP A N 1
ATOM 1549 C CA . ASP A 1 199 ? -9.529 15.088 45.261 1.00 53.12 199 ASP A CA 1
ATOM 1550 C C . ASP A 1 199 ? -8.501 14.704 44.179 1.00 53.12 199 ASP A C 1
ATOM 1552 O O . ASP A 1 199 ? -7.311 14.958 44.318 1.00 53.12 199 ASP A O 1
ATOM 1556 N N . GLU A 1 200 ? -8.956 14.099 43.076 1.00 54.16 200 GLU A N 1
ATOM 1557 C CA . GLU A 1 200 ? -8.091 13.556 42.014 1.00 54.16 200 GLU A CA 1
ATOM 1558 C C . GLU A 1 200 ? -7.856 14.555 40.861 1.00 54.16 200 GLU A C 1
ATOM 1560 O O . GLU A 1 200 ? -6.961 14.361 40.049 1.00 54.16 200 GLU A O 1
ATOM 1565 N N . LYS A 1 201 ? -8.643 15.639 40.777 1.00 51.38 201 LYS A N 1
ATOM 1566 C CA . LYS A 1 201 ? -8.461 16.721 39.781 1.00 51.38 201 LYS A CA 1
ATOM 1567 C C . LYS A 1 201 ? -7.637 17.904 40.313 1.00 51.38 201 LYS A C 1
ATOM 1569 O O . LYS A 1 201 ? -7.406 18.852 39.569 1.00 51.38 201 LYS A O 1
ATOM 1574 N N . SER A 1 202 ? -7.237 17.867 41.583 1.00 48.16 202 SER A N 1
ATOM 1575 C CA . SER A 1 202 ? -6.494 18.925 42.285 1.00 48.16 202 SER A CA 1
ATOM 1576 C C . SER A 1 202 ? -5.009 18.607 42.514 1.00 48.16 202 SER A C 1
ATOM 1578 O O . SER A 1 202 ? -4.364 19.314 43.286 1.00 48.16 202 SER A O 1
ATOM 1580 N N . LEU A 1 203 ? -4.481 17.558 41.875 1.00 42.88 203 LEU A N 1
ATOM 1581 C CA . LEU A 1 203 ? -3.078 17.137 41.944 1.00 42.88 203 LEU A CA 1
ATOM 1582 C C . LEU A 1 203 ? -2.456 17.118 40.546 1.00 42.88 203 LEU A C 1
ATOM 1584 O O . LEU A 1 203 ? -3.018 16.421 39.671 1.00 42.88 203 LEU A O 1
#

Solvent-accessible surface area (backbone atoms only — not comparable to full-atom values): 11088 Å² total; per-residue (Å²): 109,83,65,60,57,46,48,52,50,54,46,51,51,48,56,70,44,28,63,76,51,76,75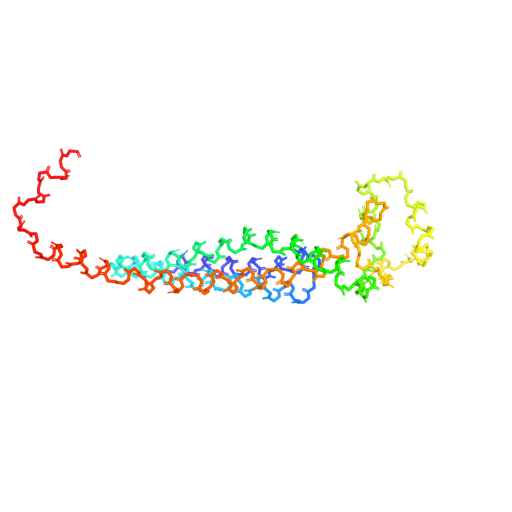,45,41,72,60,35,30,53,39,52,46,51,51,46,50,52,35,44,54,26,44,52,52,15,53,52,18,54,77,70,71,36,60,69,50,19,54,60,24,45,52,49,25,54,36,53,61,44,14,67,65,49,14,55,64,44,33,55,49,47,54,52,47,43,59,73,76,46,67,84,70,49,67,37,81,44,36,45,51,59,50,48,56,59,44,52,77,76,48,79,75,62,59,69,56,40,75,76,39,59,75,55,75,75,49,87,77,62,64,51,77,42,83,38,55,32,38,86,46,94,91,38,64,68,20,32,50,36,33,46,51,64,37,46,27,56,16,43,45,50,18,42,51,50,31,56,51,50,48,55,53,52,55,58,72,47,47,62,60,54,52,50,55,51,53,54,59,74,68,54,66,90,80,67,66,68,74,67,76,75,113

pLDDT: mean 81.71, std 11.96, range [42.88, 95.25]